Protein AF-A0A0C3AKZ7-F1 (afdb_monomer)

Mean predicted aligned error: 14.77 Å

Solvent-accessible surface area (backbone atoms only — not comparable to full-atom values): 10807 Å² total; per-residue (Å²): 142,80,82,85,78,83,76,84,75,85,85,73,66,68,67,63,60,52,53,58,57,49,60,64,56,73,76,70,80,87,84,86,84,83,86,90,92,57,90,69,64,53,57,55,53,50,49,50,52,58,61,56,67,63,62,57,77,85,73,58,54,62,69,60,51,37,53,50,45,35,53,46,8,72,78,36,43,64,37,60,73,53,49,42,66,75,42,72,65,44,27,56,45,54,66,72,27,20,65,23,38,22,45,35,56,60,50,76,54,60,90,89,55,69,58,65,60,45,56,62,40,6,52,91,48,53,32,55,46,58,34,83,52,82,83,19,54,82,51,58,82,43,45,83,80,35,28,70,32,30,30,37,39,34,35,34,56,94,77,68,80,77,98,68,80,56,78,43,55,78,43,82,44,72,42,79,87,129

Radius of gyration: 22.47 Å; Cα contacts (8 Å, |Δi|>4): 174; chains: 1; bounding box: 55×39×73 Å

Structure (mmCIF, N/CA/C/O backbone):
data_AF-A0A0C3AKZ7-F1
#
_entry.id   AF-A0A0C3AKZ7-F1
#
loop_
_atom_site.group_PDB
_atom_site.id
_atom_site.type_symbol
_atom_site.label_atom_id
_atom_site.label_alt_id
_atom_site.label_comp_id
_atom_site.label_asym_id
_atom_site.label_entity_id
_atom_site.label_seq_id
_atom_site.pdbx_PDB_ins_code
_atom_site.Cartn_x
_atom_site.Cartn_y
_atom_site.Cartn_z
_atom_site.occupancy
_atom_site.B_iso_or_equiv
_atom_site.auth_seq_id
_atom_site.auth_comp_id
_atom_site.auth_asym_id
_atom_site.auth_atom_id
_atom_site.pdbx_PDB_model_num
ATOM 1 N N . MET A 1 1 ? -32.810 -1.598 -0.976 1.00 35.97 1 MET A N 1
ATOM 2 C CA . MET A 1 1 ? -32.666 -3.070 -0.939 1.00 35.97 1 MET A CA 1
ATOM 3 C C . MET A 1 1 ? -31.541 -3.464 -1.888 1.00 35.97 1 MET A C 1
ATOM 5 O O . MET A 1 1 ? -31.763 -3.538 -3.085 1.00 35.97 1 MET A O 1
ATOM 9 N N . THR A 1 2 ? -30.325 -3.653 -1.381 1.00 29.53 2 THR A N 1
ATOM 10 C CA . THR A 1 2 ? -29.202 -4.220 -2.145 1.00 29.53 2 THR A CA 1
ATOM 11 C C . THR A 1 2 ? -28.416 -5.137 -1.216 1.00 29.53 2 THR A C 1
ATOM 13 O O . THR A 1 2 ? -28.073 -4.791 -0.088 1.00 29.53 2 THR A O 1
ATOM 16 N N . THR A 1 3 ? -28.254 -6.377 -1.661 1.00 33.84 3 THR A N 1
ATOM 17 C CA . THR A 1 3 ? -27.840 -7.520 -0.850 1.00 33.84 3 THR A CA 1
ATOM 18 C C . THR A 1 3 ? -26.321 -7.522 -0.703 1.00 33.84 3 THR A C 1
ATOM 20 O O . THR A 1 3 ? -25.609 -7.631 -1.702 1.00 33.84 3 THR A O 1
ATOM 23 N N . ASN A 1 4 ? -25.810 -7.428 0.522 1.00 29.36 4 ASN A N 1
ATOM 24 C CA . ASN A 1 4 ? -24.380 -7.532 0.799 1.00 29.36 4 ASN A CA 1
ATOM 25 C C . ASN A 1 4 ? -23.965 -9.013 0.700 1.00 29.36 4 ASN A C 1
ATOM 27 O O . ASN A 1 4 ? -24.136 -9.787 1.644 1.00 29.36 4 ASN A O 1
ATOM 31 N N . ARG A 1 5 ? -23.505 -9.448 -0.483 1.00 33.34 5 ARG A N 1
ATOM 32 C CA . ARG A 1 5 ? -23.009 -10.815 -0.695 1.00 33.34 5 ARG A CA 1
ATOM 33 C C . ARG A 1 5 ? -21.678 -10.978 0.043 1.00 33.34 5 ARG A C 1
ATOM 35 O O . ARG A 1 5 ? -20.644 -10.463 -0.369 1.00 33.34 5 ARG A O 1
ATOM 42 N N . ARG A 1 6 ? -21.733 -11.708 1.157 1.00 35.66 6 ARG A N 1
ATOM 43 C CA . ARG A 1 6 ? -20.600 -12.149 1.974 1.00 35.66 6 ARG A CA 1
ATOM 44 C C . ARG A 1 6 ? -19.732 -13.100 1.132 1.00 35.66 6 ARG A C 1
ATOM 46 O O . ARG A 1 6 ? -20.132 -14.233 0.896 1.00 35.66 6 ARG A O 1
ATOM 53 N N . VAL A 1 7 ? -18.569 -12.647 0.661 1.00 36.66 7 VAL A N 1
ATOM 54 C CA . VAL A 1 7 ? -17.583 -13.520 -0.004 1.00 36.66 7 VAL A CA 1
ATOM 55 C C . VAL A 1 7 ? -16.716 -14.187 1.076 1.00 36.66 7 VAL A C 1
ATOM 57 O O . VAL A 1 7 ? -16.077 -13.467 1.849 1.00 36.66 7 VAL A O 1
ATOM 60 N N . PRO A 1 8 ? -16.685 -15.529 1.184 1.00 34.69 8 PRO A N 1
ATOM 61 C CA . PRO A 1 8 ? -15.813 -16.224 2.126 1.00 34.69 8 PRO A CA 1
ATOM 62 C C . PRO A 1 8 ? -14.351 -16.092 1.683 1.00 34.69 8 PRO A C 1
ATOM 64 O O . PRO A 1 8 ? -14.010 -16.393 0.541 1.00 34.69 8 PRO A O 1
ATOM 67 N N . GLY A 1 9 ? -13.482 -15.630 2.585 1.00 38.22 9 GLY A N 1
ATOM 68 C CA . GLY A 1 9 ? -12.035 -15.647 2.365 1.00 38.22 9 GLY A CA 1
ATOM 69 C C . GLY A 1 9 ? -11.479 -17.079 2.394 1.00 38.22 9 GLY A C 1
ATOM 70 O O . GLY A 1 9 ? -12.092 -17.957 3.006 1.00 38.22 9 GLY A O 1
ATOM 71 N N . PRO A 1 10 ? -10.324 -17.337 1.757 1.00 37.88 10 PRO A N 1
ATOM 72 C CA . PRO A 1 10 ? -9.765 -18.678 1.663 1.00 37.88 10 PRO A CA 1
ATOM 73 C C . PRO A 1 10 ? -9.391 -19.217 3.049 1.00 37.88 10 PRO A C 1
ATOM 75 O O . PRO A 1 10 ? -8.752 -18.539 3.860 1.00 37.88 10 PRO A O 1
ATOM 78 N N . ILE A 1 11 ? -9.800 -20.458 3.303 1.00 44.06 11 ILE A N 1
ATOM 79 C CA . ILE A 1 11 ? -9.456 -21.221 4.501 1.00 44.06 11 ILE A CA 1
ATOM 80 C C . ILE A 1 11 ? -7.992 -21.645 4.355 1.00 44.06 11 ILE A C 1
ATOM 82 O O . ILE A 1 11 ? -7.664 -22.504 3.540 1.00 44.06 11 ILE A O 1
ATOM 86 N N . LEU A 1 12 ? -7.099 -21.004 5.108 1.00 43.22 12 LEU A N 1
ATOM 87 C CA . LEU A 1 12 ? -5.712 -21.448 5.231 1.00 43.22 12 LEU A CA 1
ATOM 88 C C . LEU A 1 12 ? -5.645 -22.526 6.318 1.00 43.22 12 LEU A C 1
ATOM 90 O O . LEU A 1 12 ? -6.213 -22.349 7.396 1.00 43.22 12 LEU A O 1
ATOM 94 N N . LYS A 1 13 ? -4.987 -23.646 5.997 1.00 46.69 13 LYS A N 1
ATOM 95 C CA . LYS A 1 13 ? -4.801 -24.810 6.874 1.00 46.69 13 LYS A CA 1
ATOM 96 C C . LYS A 1 13 ? -4.143 -24.398 8.200 1.00 46.69 13 LYS A C 1
ATOM 98 O O . LYS A 1 13 ? -3.269 -23.533 8.214 1.00 46.69 13 LYS A O 1
ATOM 103 N N . GLY A 1 14 ? -4.570 -25.032 9.296 1.00 41.12 14 GLY A N 1
ATOM 104 C CA . GLY A 1 14 ? -4.237 -24.670 10.684 1.00 41.12 14 GLY A CA 1
ATOM 105 C C . GLY A 1 14 ? -2.745 -24.630 11.042 1.00 41.12 14 GLY A C 1
ATOM 106 O O . GLY A 1 14 ? -2.383 -24.034 12.049 1.00 41.12 14 GLY A O 1
ATOM 107 N N . GLU A 1 15 ? -1.873 -25.177 10.199 1.00 41.47 15 GLU A N 1
ATOM 108 C CA . GLU A 1 15 ? -0.417 -25.179 10.389 1.00 41.47 15 GLU A CA 1
ATOM 109 C C . GLU A 1 15 ? 0.173 -23.758 10.423 1.00 41.47 15 GLU A C 1
ATOM 111 O O . GLU A 1 15 ? 0.985 -23.452 11.291 1.00 41.47 15 GLU A O 1
ATOM 116 N N . VAL A 1 16 ? -0.319 -22.843 9.577 1.00 46.47 16 VAL A N 1
ATOM 117 C CA . VAL A 1 16 ? 0.183 -21.453 9.516 1.00 46.47 16 VAL A CA 1
ATOM 118 C C . VAL A 1 16 ? -0.255 -20.634 10.739 1.00 46.47 16 VAL A C 1
ATOM 120 O O . VAL A 1 16 ? 0.451 -19.732 11.182 1.00 46.47 16 VAL A O 1
ATOM 123 N N . ALA A 1 17 ? -1.424 -20.946 11.309 1.00 43.16 17 ALA A N 1
ATOM 124 C CA . ALA A 1 17 ? -1.913 -20.295 12.525 1.00 43.16 17 ALA A CA 1
ATOM 125 C C . ALA A 1 17 ? -1.090 -20.710 13.758 1.00 43.16 17 ALA A C 1
ATOM 127 O O . ALA A 1 17 ? -0.807 -19.880 14.623 1.00 43.16 17 ALA A O 1
ATOM 128 N N . ASN A 1 18 ? -0.654 -21.971 13.797 1.00 39.66 18 ASN A N 1
ATOM 129 C CA . ASN A 1 18 ? 0.169 -22.506 14.878 1.00 39.66 18 ASN A CA 1
ATOM 130 C C . ASN A 1 18 ? 1.599 -21.949 14.846 1.00 39.66 18 ASN A C 1
ATOM 132 O O . ASN A 1 18 ? 2.158 -21.648 15.898 1.00 39.66 18 ASN A O 1
ATOM 136 N N . GLU A 1 19 ? 2.165 -21.733 13.658 1.00 42.31 19 GLU A N 1
ATOM 137 C CA . GLU A 1 19 ? 3.506 -21.159 13.498 1.00 42.31 19 GLU A CA 1
ATOM 138 C C . GLU A 1 19 ? 3.571 -19.695 13.971 1.00 42.31 19 GLU A C 1
ATOM 140 O O . GLU A 1 19 ? 4.486 -19.307 14.698 1.00 42.31 19 GLU A O 1
ATOM 145 N N . ILE A 1 20 ? 2.542 -18.898 13.659 1.00 45.56 20 ILE A N 1
ATOM 146 C CA . ILE A 1 20 ? 2.429 -17.507 14.129 1.00 45.56 20 ILE A CA 1
ATOM 147 C C . ILE A 1 20 ? 2.255 -17.458 15.654 1.00 45.56 20 ILE A C 1
ATOM 149 O O . ILE A 1 20 ? 2.873 -16.628 16.319 1.00 45.56 20 ILE A O 1
ATOM 153 N N . SER A 1 21 ? 1.459 -18.367 16.229 1.00 43.50 21 SER A N 1
ATOM 154 C CA . SER A 1 21 ? 1.305 -18.456 17.686 1.00 43.50 21 SER A CA 1
ATOM 155 C C . SER A 1 21 ? 2.594 -18.890 18.393 1.00 43.50 21 SER A C 1
ATOM 157 O O . SER A 1 21 ? 2.812 -18.494 19.538 1.00 43.50 21 SER A O 1
ATOM 159 N N . GLY A 1 22 ? 3.432 -19.699 17.739 1.00 40.78 22 GLY A N 1
ATOM 160 C CA . GLY A 1 22 ? 4.724 -20.136 18.268 1.00 40.78 22 GLY A CA 1
ATOM 161 C C . GLY A 1 22 ? 5.743 -19.000 18.349 1.00 40.78 22 GLY A C 1
ATOM 162 O O . GLY A 1 22 ? 6.415 -18.856 19.367 1.00 40.78 22 GLY A O 1
ATOM 163 N N . GLN A 1 23 ? 5.800 -18.132 17.334 1.00 41.50 23 GLN A N 1
ATOM 164 C CA . GLN A 1 23 ? 6.754 -17.016 17.318 1.00 41.50 23 GLN A CA 1
ATOM 165 C C . GLN A 1 23 ? 6.488 -15.969 18.410 1.00 41.50 23 GLN A C 1
ATOM 167 O O . GLN A 1 23 ? 7.433 -15.413 18.960 1.00 41.50 23 GLN A O 1
ATOM 172 N N . PHE A 1 24 ? 5.225 -15.746 18.790 1.00 38.72 24 PHE A N 1
ATOM 173 C CA . PHE A 1 24 ? 4.893 -14.830 19.888 1.00 38.72 24 PHE A CA 1
ATOM 174 C C . PHE A 1 24 ? 5.275 -15.372 21.275 1.00 38.72 24 PHE A C 1
ATOM 176 O O . PHE A 1 24 ? 5.559 -14.581 22.171 1.00 38.72 24 PHE A O 1
ATOM 183 N N . LYS A 1 25 ? 5.329 -16.699 21.465 1.00 40.34 25 LYS A N 1
ATOM 184 C CA . LYS A 1 25 ? 5.757 -17.308 22.739 1.00 40.34 25 LYS A CA 1
ATOM 185 C C . LYS A 1 25 ? 7.257 -17.173 22.988 1.00 40.34 25 LYS A C 1
ATOM 187 O O . LYS A 1 25 ? 7.662 -17.046 24.136 1.00 40.34 25 LYS A O 1
ATOM 192 N N . GLN A 1 26 ? 8.071 -17.173 21.934 1.00 41.81 26 GLN A N 1
ATOM 193 C CA . GLN A 1 26 ? 9.530 -17.105 22.063 1.00 41.81 26 GLN A CA 1
ATOM 194 C C . GLN A 1 26 ? 10.036 -15.716 22.495 1.00 41.81 26 GLN A C 1
ATOM 196 O O . GLN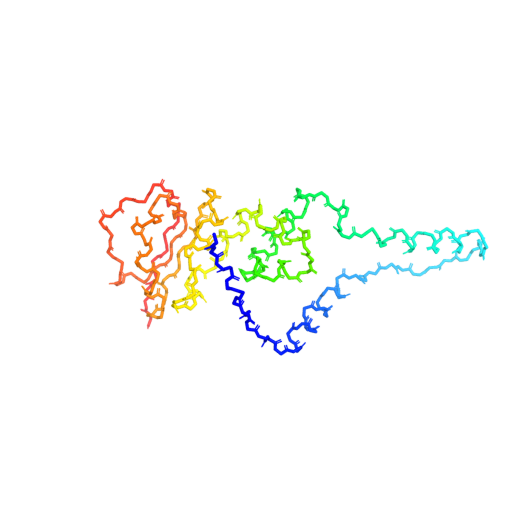 A 1 26 ? 11.185 -15.584 22.899 1.00 41.81 26 GLN A O 1
ATOM 201 N N . MET A 1 27 ? 9.192 -14.682 22.415 1.00 33.66 27 MET A N 1
ATOM 202 C CA . MET A 1 27 ? 9.551 -13.299 22.750 1.00 33.66 27 MET A CA 1
ATOM 203 C C . MET A 1 27 ? 9.329 -12.949 24.237 1.00 33.66 27 MET A C 1
ATOM 205 O O . MET A 1 27 ? 9.574 -11.814 24.631 1.00 33.66 27 MET A O 1
ATOM 209 N N . ILE A 1 28 ? 8.872 -13.901 25.064 1.00 45.94 28 ILE A N 1
ATOM 210 C CA . ILE A 1 28 ? 8.611 -13.707 26.502 1.00 45.94 28 ILE A CA 1
ATOM 211 C C . ILE A 1 28 ? 9.379 -14.750 27.326 1.00 45.94 28 ILE A C 1
ATOM 213 O O . ILE A 1 28 ? 8.766 -15.705 27.782 1.00 45.94 28 ILE A O 1
ATOM 217 N N . ILE A 1 29 ? 10.695 -14.595 27.510 1.00 41.34 29 ILE A N 1
ATOM 218 C CA . ILE A 1 29 ? 11.507 -15.207 28.594 1.00 41.34 29 ILE A CA 1
ATOM 219 C C . ILE A 1 29 ? 12.736 -14.264 28.738 1.00 41.34 29 ILE A C 1
ATOM 221 O O . ILE A 1 29 ? 13.298 -13.892 27.714 1.00 41.34 29 ILE A O 1
ATOM 225 N N . GLU A 1 30 ? 13.141 -13.704 29.886 1.00 36.31 30 GLU A N 1
ATOM 226 C CA . GLU A 1 30 ? 13.525 -14.338 31.158 1.00 36.31 30 GLU A CA 1
ATOM 227 C C . GLU A 1 30 ? 13.382 -13.372 32.361 1.00 36.31 30 GLU A C 1
ATOM 229 O O . GLU A 1 30 ? 13.999 -12.310 32.381 1.00 36.31 30 GLU A O 1
ATOM 234 N N . GLU A 1 31 ? 12.629 -13.765 33.398 1.00 36.94 31 GLU A N 1
ATOM 235 C CA . GLU A 1 31 ? 12.819 -13.264 34.772 1.00 36.94 31 GLU A CA 1
ATOM 236 C C . GLU A 1 31 ? 13.557 -14.347 35.581 1.00 36.94 31 GLU A C 1
ATOM 238 O O . GLU A 1 31 ? 13.098 -15.496 35.600 1.00 36.94 31 GLU A O 1
ATOM 243 N N . PRO A 1 32 ? 14.695 -14.040 36.234 1.00 40.88 32 PRO A N 1
ATOM 244 C CA . PRO A 1 32 ? 15.420 -15.016 37.033 1.00 40.88 32 PRO A CA 1
ATOM 245 C C . PRO A 1 32 ? 14.817 -15.166 38.437 1.00 40.88 32 PRO A C 1
ATOM 247 O O . PRO A 1 32 ? 14.308 -14.227 39.046 1.00 40.88 32 PRO A O 1
ATOM 250 N N . ALA A 1 33 ? 14.897 -16.395 38.939 1.00 42.53 33 ALA A N 1
ATOM 251 C CA . ALA A 1 33 ? 14.224 -16.890 40.129 1.00 42.53 33 ALA A CA 1
ATOM 252 C C . ALA A 1 33 ? 14.875 -16.475 41.473 1.00 42.53 33 ALA A C 1
ATOM 254 O O . ALA A 1 33 ? 16.053 -16.735 41.695 1.00 42.53 33 ALA A O 1
ATOM 255 N N . LEU A 1 34 ? 14.021 -15.952 42.370 1.00 40.28 34 LEU A N 1
ATOM 256 C CA . LEU A 1 34 ? 13.847 -16.249 43.813 1.00 40.28 34 LEU A CA 1
ATOM 257 C C . LEU A 1 34 ? 15.011 -16.070 44.813 1.00 40.28 34 LEU A C 1
ATOM 259 O O . LEU A 1 34 ? 15.965 -16.833 44.757 1.00 40.28 34 LEU A O 1
ATOM 263 N N . VAL A 1 35 ? 14.788 -15.292 45.896 1.00 36.69 35 VAL A N 1
ATOM 264 C CA . VAL A 1 35 ? 15.141 -15.710 47.281 1.00 36.69 35 VAL A CA 1
ATOM 265 C C . VAL A 1 35 ? 14.116 -15.200 48.321 1.00 36.69 35 VAL A C 1
ATOM 267 O O . VAL A 1 35 ? 14.076 -14.029 48.677 1.00 36.69 35 VAL A O 1
ATOM 270 N N . SER A 1 36 ? 13.302 -16.156 48.776 1.00 48.81 36 SER A N 1
ATOM 271 C CA . SER A 1 36 ? 12.542 -16.336 50.031 1.00 48.81 36 SER A CA 1
ATOM 272 C C . SER A 1 36 ? 12.536 -15.260 51.141 1.00 48.81 36 SER A C 1
ATOM 274 O O . SER A 1 36 ? 13.578 -15.035 51.754 1.00 48.81 36 SER A O 1
ATOM 276 N N . ALA A 1 37 ? 11.334 -14.777 51.522 1.00 39.25 37 ALA A N 1
ATOM 277 C CA . ALA A 1 37 ? 10.808 -14.721 52.915 1.00 39.25 37 ALA A CA 1
ATOM 278 C C . ALA A 1 37 ? 9.483 -13.903 53.070 1.00 39.25 37 ALA A C 1
ATOM 280 O O . ALA A 1 37 ? 9.389 -13.063 53.960 1.00 39.25 37 ALA A O 1
ATOM 281 N N . GLY A 1 38 ? 8.446 -14.134 52.244 1.00 42.28 38 GLY A N 1
ATOM 282 C CA . GLY A 1 38 ? 7.195 -13.330 52.272 1.00 42.28 38 GLY A CA 1
ATOM 283 C C . GLY A 1 38 ? 5.895 -14.056 51.871 1.00 42.28 38 GLY A C 1
ATOM 284 O O . GLY A 1 38 ? 4.933 -13.427 51.446 1.00 42.28 38 GLY A O 1
ATOM 285 N N . GLN A 1 39 ? 5.859 -15.388 51.988 1.00 48.47 39 GLN A N 1
ATOM 286 C CA . GLN A 1 39 ? 4.992 -16.317 51.233 1.00 48.47 39 GLN A CA 1
ATOM 287 C C . GLN A 1 39 ? 3.458 -16.286 51.477 1.00 48.47 39 GLN A C 1
ATOM 289 O O . GLN A 1 39 ? 2.803 -17.286 51.214 1.00 48.47 39 GLN A O 1
ATOM 294 N N . SER A 1 40 ? 2.836 -15.213 51.974 1.00 53.34 40 SER A N 1
ATOM 295 C CA . SER A 1 40 ? 1.357 -15.190 52.075 1.00 53.34 40 SER A CA 1
ATOM 296 C C . SER A 1 40 ? 0.670 -13.900 51.643 1.00 53.34 40 SER A C 1
ATOM 298 O O . SER A 1 40 ? -0.478 -13.962 51.210 1.00 53.34 40 SER A O 1
ATOM 300 N N . LEU A 1 41 ? 1.351 -12.755 51.704 1.00 50.34 41 LEU A N 1
ATOM 301 C CA . LEU A 1 41 ? 0.843 -11.497 51.144 1.00 50.34 41 LEU A CA 1
ATOM 302 C C . LEU A 1 41 ? 1.291 -11.324 49.684 1.00 50.34 41 LEU A C 1
ATOM 304 O O . LEU A 1 41 ? 0.466 -10.982 48.841 1.00 50.34 41 LEU A O 1
ATOM 308 N N . ASP A 1 42 ? 2.533 -11.707 49.368 1.00 57.06 42 ASP A N 1
ATOM 309 C CA . ASP A 1 42 ? 3.085 -11.633 48.007 1.00 57.06 42 ASP A CA 1
ATOM 310 C C . ASP A 1 42 ? 2.369 -12.558 47.017 1.00 57.06 42 ASP A C 1
ATOM 312 O O . ASP A 1 42 ? 2.263 -12.232 45.844 1.00 57.06 42 ASP A O 1
ATOM 316 N N . GLU A 1 43 ? 1.872 -13.723 47.442 1.00 53.84 43 GLU A N 1
ATOM 317 C CA . GLU A 1 43 ? 1.281 -14.697 46.511 1.00 53.84 43 GLU A CA 1
ATOM 318 C C . GLU A 1 43 ? -0.097 -14.248 45.998 1.00 53.84 43 GLU A C 1
ATOM 320 O O . GLU A 1 43 ? -0.426 -14.468 44.833 1.00 53.84 43 GLU A O 1
ATOM 325 N N . LEU A 1 44 ? -0.859 -13.523 46.826 1.00 55.16 44 LEU A N 1
ATOM 326 C CA . LEU A 1 44 ? -2.114 -12.890 46.415 1.00 55.16 44 LEU A CA 1
ATOM 327 C C . LEU A 1 44 ? -1.856 -11.659 45.533 1.00 55.16 44 LEU A C 1
ATOM 329 O O . LEU A 1 44 ? -2.505 -11.531 44.499 1.00 55.16 44 LEU A O 1
ATOM 333 N N . GLU A 1 45 ? -0.875 -10.812 45.867 1.00 56.78 45 GLU A N 1
ATOM 334 C CA . GLU A 1 45 ? -0.475 -9.665 45.031 1.00 56.78 45 GLU A CA 1
ATOM 335 C C . GLU A 1 45 ? 0.156 -10.096 43.696 1.00 56.78 45 GLU A C 1
ATOM 337 O O . GLU A 1 45 ? -0.079 -9.463 42.665 1.00 56.78 45 GLU A O 1
ATOM 342 N N . LEU A 1 46 ? 0.910 -11.199 43.666 1.00 56.28 46 LEU A N 1
ATOM 343 C CA . LEU A 1 46 ? 1.466 -11.793 42.447 1.00 56.28 46 LEU A CA 1
ATOM 344 C C . LEU A 1 46 ? 0.382 -12.469 41.606 1.00 56.28 46 LEU A C 1
ATOM 346 O O . LEU A 1 46 ? 0.407 -12.347 40.382 1.00 56.28 46 LEU A O 1
ATOM 350 N N . GLU A 1 47 ? -0.594 -13.154 42.207 1.00 55.06 47 GLU A N 1
ATOM 351 C CA . GLU A 1 47 ? -1.753 -13.661 41.468 1.00 55.06 47 GLU A CA 1
ATOM 352 C C . GLU A 1 47 ? -2.619 -12.527 40.910 1.00 55.06 47 GLU A C 1
ATOM 354 O O . GLU A 1 47 ? -3.073 -12.612 39.768 1.00 55.06 47 GLU A O 1
ATOM 359 N N . GLU A 1 48 ? -2.820 -11.450 41.665 1.00 55.72 48 GLU A N 1
ATOM 360 C CA . GLU A 1 48 ? -3.561 -10.267 41.230 1.00 55.72 48 GLU A CA 1
ATOM 361 C C . GLU A 1 48 ? -2.796 -9.509 40.130 1.00 55.72 48 GLU A C 1
ATOM 363 O O . GLU A 1 48 ? -3.386 -9.130 39.117 1.00 55.72 48 GLU A O 1
ATOM 368 N N . SER A 1 49 ? -1.465 -9.436 40.221 1.00 52.97 49 SER A N 1
ATOM 369 C CA . SER A 1 49 ? -0.559 -8.948 39.166 1.00 52.97 49 SER A CA 1
ATOM 370 C C . SER A 1 49 ? -0.579 -9.829 37.905 1.00 52.97 49 SER A C 1
ATOM 372 O O . SER A 1 49 ? -0.528 -9.336 36.777 1.00 52.97 49 SER A O 1
ATOM 374 N N . ARG A 1 50 ? -0.731 -11.152 38.053 1.00 53.09 50 ARG A N 1
ATOM 375 C CA . ARG A 1 50 ? -0.865 -12.095 36.923 1.00 53.09 50 ARG A CA 1
ATOM 376 C C . ARG A 1 50 ? -2.252 -12.056 36.284 1.00 53.09 50 ARG A C 1
ATOM 378 O O . ARG A 1 50 ? -2.363 -12.253 35.075 1.00 53.09 50 ARG A O 1
ATOM 385 N N . ARG A 1 51 ? -3.304 -11.784 37.063 1.00 50.91 51 ARG A N 1
ATOM 386 C CA . ARG A 1 51 ? -4.678 -11.580 36.567 1.00 50.91 51 ARG A CA 1
ATOM 387 C C . ARG A 1 51 ? -4.868 -10.200 35.933 1.00 50.91 51 ARG A C 1
ATOM 389 O O . ARG A 1 51 ? -5.664 -10.067 35.007 1.00 50.91 51 ARG A O 1
ATOM 396 N N . THR A 1 52 ? -4.116 -9.192 36.369 1.00 45.62 52 THR A N 1
ATOM 397 C CA . THR A 1 52 ? -4.121 -7.849 35.764 1.00 45.62 52 THR A CA 1
ATOM 398 C C . THR A 1 52 ? -3.269 -7.758 34.498 1.00 45.62 52 THR A C 1
ATOM 400 O O . THR A 1 52 ? -3.538 -6.895 33.668 1.00 45.62 52 THR A O 1
ATOM 403 N N . TRP A 1 53 ? -2.326 -8.681 34.263 1.00 51.59 53 TRP A N 1
ATOM 404 C CA . TRP A 1 53 ? -1.540 -8.708 33.017 1.00 51.59 53 TRP A CA 1
ATOM 405 C C . TRP A 1 53 ? -2.346 -9.123 31.779 1.00 51.59 53 TRP A C 1
ATOM 407 O O . TRP A 1 53 ? -1.951 -8.864 3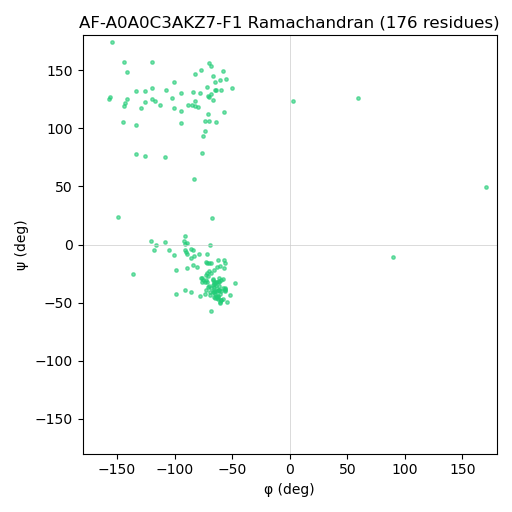0.642 1.00 51.59 53 TRP A O 1
ATOM 417 N N . THR A 1 54 ? -3.528 -9.710 31.959 1.00 51.69 54 THR A N 1
ATOM 418 C CA . THR A 1 54 ? -4.497 -9.823 30.868 1.00 51.69 54 THR A CA 1
ATOM 419 C C . THR A 1 54 ? -5.302 -8.537 30.755 1.00 51.69 54 THR A C 1
ATOM 421 O O . THR A 1 54 ? -6.527 -8.586 30.816 1.00 51.69 54 THR A O 1
ATOM 424 N N . ILE A 1 55 ? -4.639 -7.384 30.578 1.00 55.81 55 ILE A N 1
ATOM 425 C CA . ILE A 1 55 ? -5.322 -6.209 30.030 1.00 55.81 55 ILE A CA 1
ATOM 426 C C . ILE A 1 55 ? -5.860 -6.675 28.686 1.00 55.81 55 ILE A C 1
ATOM 428 O O . ILE A 1 55 ? -5.075 -7.032 27.797 1.00 55.81 55 ILE A O 1
ATOM 432 N N . PRO A 1 56 ? -7.184 -6.747 28.518 1.00 67.19 56 PRO A N 1
ATOM 433 C CA . PRO A 1 56 ? -7.705 -7.214 27.263 1.00 67.19 56 PRO A CA 1
ATOM 434 C C . PRO A 1 56 ? -7.211 -6.272 26.170 1.00 67.19 56 PRO A C 1
ATOM 436 O O . PRO A 1 56 ? -7.296 -5.054 26.296 1.00 67.19 56 PRO A O 1
ATOM 439 N N . VAL A 1 57 ? -6.703 -6.827 25.076 1.00 63.41 57 VAL A N 1
ATOM 440 C CA . VAL A 1 57 ? -6.081 -6.057 23.985 1.00 63.41 57 VAL A CA 1
ATOM 441 C C . VAL A 1 57 ? -7.019 -4.973 23.406 1.00 63.41 57 VAL A C 1
ATOM 443 O O . VAL A 1 57 ? -6.577 -4.048 22.733 1.00 63.41 57 VAL A O 1
ATOM 446 N N . HIS A 1 58 ? -8.322 -5.049 23.694 1.00 65.38 58 HIS A N 1
ATOM 447 C CA . HIS A 1 58 ? -9.306 -4.015 23.374 1.00 65.38 58 HIS A CA 1
ATOM 448 C C . HIS A 1 58 ? -9.223 -2.730 24.218 1.00 65.38 58 HIS A C 1
ATOM 450 O O . HIS A 1 58 ? -9.901 -1.766 23.882 1.00 65.38 58 HIS A O 1
ATOM 456 N N . HIS A 1 59 ? -8.408 -2.683 25.274 1.00 75.19 59 HIS A N 1
ATOM 457 C CA . HIS A 1 59 ? -8.132 -1.456 26.033 1.00 75.19 59 HIS A CA 1
ATOM 458 C C . HIS A 1 59 ? -6.943 -0.664 25.486 1.00 75.19 59 HIS A C 1
ATOM 460 O O . HIS A 1 59 ? -6.693 0.449 25.945 1.00 75.19 59 HIS A O 1
ATOM 466 N N . LEU A 1 60 ? -6.196 -1.222 24.529 1.00 84.62 60 LEU A N 1
ATOM 467 C CA . LEU A 1 60 ? -5.083 -0.506 23.927 1.00 84.62 60 LEU A CA 1
ATOM 468 C C . LEU A 1 60 ? -5.632 0.625 23.046 1.00 84.62 60 LEU A C 1
ATOM 470 O O . LEU A 1 60 ? -6.453 0.335 22.176 1.00 84.62 60 LEU A O 1
ATOM 474 N N . PRO A 1 61 ? -5.182 1.880 23.216 1.00 90.31 61 PRO A N 1
ATOM 475 C CA . PRO A 1 61 ? -5.581 2.963 22.330 1.00 90.31 61 PRO A CA 1
ATOM 476 C C . PRO A 1 61 ? -5.228 2.656 20.872 1.00 90.31 61 PRO A C 1
ATOM 478 O O . PRO A 1 61 ? -4.234 1.978 20.573 1.00 90.31 61 PRO A O 1
ATOM 481 N N . ILE A 1 62 ? -6.034 3.177 19.949 1.00 92.38 62 ILE A N 1
ATOM 482 C CA . ILE A 1 62 ? -5.869 2.928 18.514 1.00 92.38 62 ILE A CA 1
ATOM 483 C C . ILE A 1 62 ? -4.525 3.439 17.990 1.00 92.38 62 ILE A C 1
ATOM 485 O O . ILE A 1 62 ? -3.970 2.868 17.053 1.00 92.38 62 ILE A O 1
ATOM 489 N N . GLU A 1 63 ? -3.976 4.480 18.605 1.00 93.94 63 GLU A N 1
ATOM 490 C CA . GLU A 1 63 ? -2.680 5.063 18.281 1.00 93.94 63 GLU A CA 1
ATOM 491 C C . GLU A 1 63 ? -1.567 4.036 18.510 1.00 93.94 63 GLU A C 1
ATOM 493 O O . GLU A 1 63 ? -0.723 3.820 17.640 1.00 93.94 63 GLU A O 1
ATOM 498 N N . ILE A 1 64 ? -1.618 3.324 19.641 1.00 95.06 64 ILE A N 1
ATOM 499 C CA . ILE A 1 64 ? -0.639 2.287 19.980 1.00 95.06 64 ILE A CA 1
ATOM 500 C C . ILE A 1 64 ? -0.804 1.080 19.056 1.00 95.06 64 ILE A C 1
ATOM 502 O O . ILE A 1 64 ? 0.183 0.573 18.520 1.00 95.06 64 ILE A O 1
ATOM 506 N N . LEU A 1 65 ? -2.045 0.655 18.793 1.00 94.50 65 LEU A N 1
ATOM 507 C CA . LEU A 1 65 ? -2.303 -0.406 17.816 1.00 94.50 65 LEU A CA 1
ATOM 508 C C . LEU A 1 65 ? -1.810 -0.031 16.420 1.00 94.50 65 LEU A C 1
ATOM 510 O O . LEU A 1 65 ? -1.215 -0.866 15.747 1.00 94.50 65 LEU A O 1
ATOM 514 N N . SER A 1 66 ? -1.991 1.219 15.998 1.00 96.19 66 SER A N 1
ATOM 515 C CA . SER A 1 66 ? -1.531 1.700 14.695 1.00 96.19 66 SER A CA 1
ATOM 516 C C . SER A 1 66 ? -0.012 1.615 14.580 1.00 96.19 66 SER A C 1
ATOM 518 O O . SER A 1 66 ? 0.485 1.102 13.579 1.00 96.19 66 SER A O 1
ATOM 520 N N . ILE A 1 67 ? 0.729 2.022 15.619 1.00 96.94 67 ILE A N 1
ATOM 521 C CA . ILE A 1 67 ? 2.194 1.881 15.667 1.00 96.94 67 ILE A CA 1
ATOM 522 C C . ILE A 1 67 ? 2.597 0.409 15.512 1.00 96.94 67 ILE A C 1
ATOM 524 O O . ILE A 1 67 ? 3.461 0.084 14.693 1.00 96.94 67 ILE A O 1
ATOM 528 N N . ILE A 1 68 ? 1.937 -0.491 16.244 1.00 95.75 68 ILE A N 1
ATOM 529 C CA . ILE A 1 68 ? 2.188 -1.935 16.168 1.00 95.75 68 ILE A CA 1
ATOM 530 C C . ILE A 1 68 ? 1.883 -2.463 14.760 1.00 95.75 68 ILE A C 1
ATOM 532 O O . ILE A 1 68 ? 2.692 -3.183 14.177 1.00 95.75 68 ILE A O 1
ATOM 536 N N . PHE A 1 69 ? 0.745 -2.094 14.173 1.00 97.19 69 PHE A N 1
ATOM 537 C CA . PHE A 1 69 ? 0.327 -2.570 12.855 1.00 97.19 69 PHE A CA 1
ATOM 538 C C . PHE A 1 69 ? 1.277 -2.120 11.755 1.00 97.19 69 PHE A C 1
ATOM 540 O O . PHE A 1 69 ? 1.667 -2.937 10.922 1.00 97.19 69 PHE A O 1
ATOM 547 N N . VAL A 1 70 ? 1.687 -0.852 11.781 1.00 97.62 70 VAL A N 1
ATOM 548 C CA . VAL A 1 70 ? 2.695 -0.301 10.871 1.00 97.62 70 VAL A CA 1
ATOM 549 C C . VAL A 1 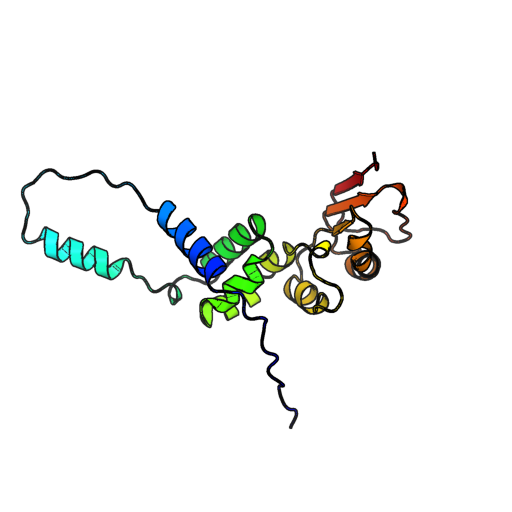70 ? 4.008 -1.062 11.031 1.00 97.62 70 VAL A C 1
ATOM 551 O O . VAL A 1 70 ? 4.580 -1.516 10.042 1.00 97.62 70 VAL A O 1
ATOM 554 N N . HIS A 1 71 ? 4.467 -1.279 12.264 1.00 97.38 71 HIS A N 1
ATOM 555 C CA . HIS A 1 71 ? 5.703 -2.015 12.517 1.00 97.38 71 HIS A CA 1
ATOM 556 C C . HIS A 1 71 ? 5.648 -3.448 11.962 1.00 97.38 71 HIS A C 1
ATOM 558 O O . HIS A 1 71 ? 6.537 -3.865 11.218 1.00 97.38 71 HIS A O 1
ATOM 564 N N . ILE A 1 72 ? 4.570 -4.186 12.238 1.00 96.00 72 ILE A N 1
ATOM 565 C CA . ILE A 1 72 ? 4.397 -5.552 11.734 1.00 96.00 72 ILE A CA 1
ATOM 566 C C . ILE A 1 72 ? 4.256 -5.553 10.204 1.00 96.00 72 ILE A C 1
ATOM 568 O O . ILE A 1 72 ? 4.768 -6.460 9.555 1.00 96.00 72 ILE A O 1
ATOM 572 N N . ALA A 1 73 ? 3.597 -4.560 9.598 1.00 96.19 73 ALA A N 1
ATOM 573 C CA . ALA A 1 73 ? 3.466 -4.445 8.142 1.00 96.19 73 ALA A CA 1
ATOM 574 C C . ALA A 1 73 ? 4.810 -4.224 7.429 1.00 96.19 73 ALA A C 1
ATOM 576 O O . ALA A 1 73 ? 5.001 -4.762 6.336 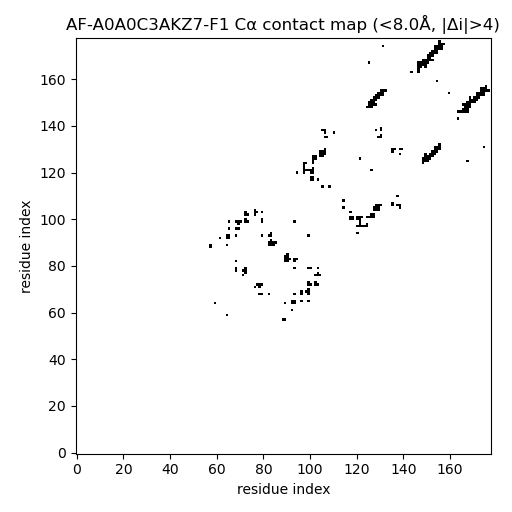1.00 96.19 73 ALA A O 1
ATOM 577 N N . ARG A 1 74 ? 5.774 -3.537 8.067 1.00 94.12 74 ARG A N 1
ATOM 578 C CA . ARG A 1 74 ? 7.155 -3.413 7.554 1.00 94.12 74 ARG A CA 1
ATOM 579 C C . ARG A 1 74 ? 7.863 -4.764 7.485 1.00 94.12 74 ARG A C 1
ATOM 581 O O . ARG A 1 74 ? 8.572 -5.035 6.519 1.00 94.12 74 ARG A O 1
ATOM 588 N N . ILE A 1 75 ? 7.658 -5.612 8.492 1.00 95.00 75 ILE A N 1
ATOM 589 C CA . ILE A 1 75 ? 8.275 -6.944 8.578 1.00 95.00 75 ILE A CA 1
ATOM 590 C C . ILE A 1 75 ? 7.549 -7.932 7.653 1.00 95.00 75 ILE A C 1
ATOM 592 O O . ILE A 1 75 ? 8.169 -8.691 6.908 1.00 95.00 75 ILE A O 1
ATOM 596 N N . ASN A 1 76 ? 6.216 -7.908 7.669 1.00 94.94 76 ASN A N 1
ATOM 597 C CA . ASN A 1 76 ? 5.357 -8.800 6.909 1.00 94.94 76 ASN A CA 1
ATOM 598 C C . ASN A 1 76 ? 4.240 -8.019 6.212 1.00 94.94 76 ASN A C 1
ATOM 600 O O . ASN A 1 76 ? 3.203 -7.717 6.798 1.00 94.94 76 ASN A O 1
ATOM 604 N N . TRP A 1 77 ? 4.403 -7.815 4.907 1.00 93.69 77 TRP A N 1
ATOM 605 C CA . TRP A 1 77 ? 3.464 -7.074 4.060 1.00 93.69 77 TRP A CA 1
ATOM 606 C C . TRP A 1 77 ? 2.024 -7.622 4.061 1.00 93.69 77 TRP A C 1
ATOM 608 O O . TRP A 1 77 ? 1.095 -6.914 3.680 1.00 93.69 77 TRP A O 1
ATOM 618 N N . LYS A 1 78 ? 1.809 -8.887 4.455 1.00 93.94 78 LYS A N 1
ATOM 619 C CA . LYS A 1 78 ? 0.467 -9.489 4.546 1.00 93.94 78 LYS A CA 1
ATOM 620 C C . LYS A 1 78 ? -0.248 -9.153 5.853 1.00 93.94 78 LYS A C 1
ATOM 622 O O . LYS A 1 78 ? -1.429 -9.480 5.989 1.00 93.94 78 LYS A O 1
ATOM 627 N N . SER A 1 79 ? 0.442 -8.552 6.819 1.00 95.12 79 SER A N 1
ATOM 628 C CA . SER A 1 79 ? -0.099 -8.341 8.157 1.00 95.12 79 SER A CA 1
ATOM 629 C C . SER A 1 79 ? -1.417 -7.562 8.173 1.00 95.12 79 SER A C 1
ATOM 631 O O . SER A 1 79 ? -2.302 -8.021 8.895 1.00 95.12 79 SER A O 1
ATOM 633 N N . PRO A 1 80 ? -1.678 -6.528 7.336 1.00 94.62 80 PRO A N 1
ATOM 634 C CA . PRO A 1 80 ? -2.955 -5.810 7.402 1.00 94.62 80 PRO A CA 1
ATOM 635 C C . PRO A 1 80 ? -4.173 -6.718 7.159 1.00 94.62 80 PRO A C 1
ATOM 637 O O . PRO A 1 80 ? -5.240 -6.521 7.738 1.00 94.62 80 PRO A O 1
ATOM 640 N N . PHE A 1 81 ? -4.009 -7.775 6.353 1.00 92.38 81 PHE A N 1
ATOM 641 C CA . PHE A 1 81 ? -5.061 -8.761 6.089 1.00 92.38 81 PHE A CA 1
ATOM 642 C C . PHE A 1 81 ? -5.286 -9.729 7.256 1.00 92.38 81 PHE A C 1
ATOM 644 O O . PHE A 1 81 ? -6.399 -10.222 7.440 1.00 92.38 81 PHE A O 1
ATOM 651 N N . VAL A 1 82 ? -4.234 -10.030 8.021 1.00 94.00 82 VAL A N 1
ATOM 652 C CA . VAL A 1 82 ? -4.279 -10.977 9.144 1.00 94.00 82 VAL A CA 1
ATOM 653 C C . VAL A 1 82 ? -4.734 -10.283 10.424 1.00 94.00 82 VAL A C 1
ATOM 655 O O . VAL A 1 82 ? -5.573 -10.824 11.139 1.00 94.00 82 VAL A O 1
ATOM 658 N N . LEU A 1 83 ? -4.256 -9.063 10.672 1.00 93.25 83 LEU A N 1
ATOM 659 C CA . LEU A 1 83 ? -4.588 -8.262 11.852 1.00 93.25 83 LEU A CA 1
ATOM 660 C C . LEU A 1 83 ? -6.103 -8.054 11.982 1.00 93.25 83 LEU A C 1
ATOM 662 O O . LEU A 1 83 ? -6.669 -8.233 13.057 1.00 93.25 83 LEU A O 1
ATOM 666 N N . GLY A 1 84 ? -6.797 -7.819 10.863 1.00 90.75 84 GLY A N 1
ATOM 667 C CA . GLY A 1 84 ? -8.255 -7.680 10.852 1.00 90.75 84 GLY A CA 1
ATOM 668 C C . GLY A 1 84 ? -9.050 -8.963 11.136 1.00 90.75 84 GLY A C 1
ATOM 669 O O . GLY A 1 84 ? -10.281 -8.925 11.124 1.00 90.75 84 GLY A O 1
ATOM 670 N N . ARG A 1 85 ? -8.385 -10.104 11.363 1.00 91.12 85 ARG A N 1
ATOM 671 C CA . ARG A 1 85 ? -9.020 -11.378 11.739 1.00 91.12 85 ARG A CA 1
ATOM 672 C C . ARG A 1 85 ? -8.936 -11.682 13.234 1.00 91.12 85 ARG A C 1
ATOM 674 O O . ARG A 1 85 ? -9.580 -12.634 13.656 1.00 91.12 85 ARG A O 1
ATOM 681 N N . VAL A 1 86 ? -8.172 -10.909 14.008 1.00 91.12 86 VAL A N 1
ATOM 682 C CA . VAL A 1 86 ? -7.971 -11.150 15.447 1.00 91.12 86 VAL A CA 1
ATOM 683 C C . VAL A 1 86 ? -9.260 -10.895 16.224 1.00 91.12 86 VAL A C 1
ATOM 685 O O . VAL A 1 86 ? -9.787 -11.786 16.881 1.00 91.12 86 VAL A O 1
ATOM 688 N N . CYS A 1 87 ? -9.809 -9.688 16.110 1.00 90.12 87 CYS A N 1
ATOM 689 C CA . CYS A 1 87 ? -11.101 -9.328 16.682 1.00 90.12 87 CYS A CA 1
ATOM 690 C C . CYS A 1 87 ? -11.728 -8.169 15.895 1.00 90.12 87 CYS A C 1
ATOM 692 O O . CYS A 1 87 ? -11.107 -7.599 14.992 1.00 90.12 87 CYS A O 1
ATOM 694 N N . ARG A 1 88 ? -12.970 -7.802 16.235 1.00 91.31 88 ARG A N 1
ATOM 695 C CA . ARG A 1 88 ? -13.662 -6.676 15.592 1.00 91.31 88 ARG A CA 1
ATOM 696 C C . ARG A 1 88 ? -12.917 -5.353 15.791 1.00 91.31 88 ARG A C 1
ATOM 698 O O . ARG A 1 88 ? -12.767 -4.616 14.824 1.00 91.31 88 ARG A O 1
ATOM 705 N N . TYR A 1 89 ? -12.409 -5.107 16.998 1.00 93.12 89 TYR A N 1
ATOM 706 C CA . TYR A 1 89 ? -11.668 -3.888 17.312 1.00 93.12 89 TYR A CA 1
ATOM 707 C C . TYR A 1 89 ? -10.411 -3.754 16.444 1.00 93.12 89 TYR A C 1
ATOM 709 O O . TYR A 1 89 ? -10.260 -2.770 15.737 1.00 93.12 89 TYR A O 1
ATOM 717 N N . TRP A 1 90 ? -9.586 -4.802 16.353 1.00 94.69 90 TRP A N 1
ATOM 718 C CA . TRP A 1 90 ? -8.387 -4.803 15.502 1.00 94.69 90 TRP A CA 1
ATOM 719 C C . TRP A 1 90 ? -8.701 -4.612 14.026 1.00 94.69 90 TRP A C 1
ATOM 721 O O . TRP A 1 90 ? -7.947 -3.960 13.308 1.00 94.69 90 TRP A O 1
ATOM 731 N N . ARG A 1 91 ? -9.824 -5.168 13.564 1.00 95.12 91 ARG A N 1
ATOM 732 C CA . ARG A 1 91 ? -10.298 -4.942 12.202 1.00 95.12 91 ARG A CA 1
ATOM 733 C C . ARG A 1 91 ? -10.637 -3.481 11.954 1.00 95.12 91 ARG A C 1
ATOM 735 O O . ARG A 1 91 ? -10.267 -2.962 10.910 1.00 95.12 91 ARG A O 1
ATOM 742 N N . GLU A 1 92 ? -11.354 -2.843 12.866 1.00 95.50 92 GLU A N 1
ATOM 743 C CA . GLU A 1 92 ? -11.700 -1.425 12.751 1.00 95.50 92 GLU A CA 1
ATOM 744 C C . GLU A 1 92 ? -10.436 -0.558 12.838 1.00 95.50 92 GLU A C 1
ATOM 746 O O . GLU A 1 92 ? -10.216 0.272 11.959 1.00 95.50 92 GLU A O 1
ATOM 751 N N . SER A 1 93 ? -9.545 -0.845 13.789 1.00 95.62 93 SER A N 1
ATOM 752 C CA . SER A 1 93 ? -8.274 -0.141 13.959 1.00 95.62 93 SER A CA 1
ATOM 753 C C . SER A 1 93 ? -7.370 -0.257 12.730 1.00 95.62 93 SER A C 1
ATOM 755 O O . SER A 1 93 ? -6.940 0.760 12.205 1.00 95.62 93 SER A O 1
ATOM 757 N N . VAL A 1 94 ? -7.133 -1.462 12.188 1.00 96.75 94 VAL A N 1
ATOM 758 C CA . VAL A 1 94 ? -6.241 -1.625 11.023 1.00 96.75 94 VAL A CA 1
ATOM 759 C C . VAL A 1 94 ? -6.817 -0.979 9.764 1.00 96.75 94 VAL A C 1
ATOM 761 O O . VAL A 1 94 ? -6.066 -0.521 8.908 1.00 96.75 94 VAL A O 1
ATOM 764 N N . LEU A 1 95 ? -8.146 -0.912 9.628 1.00 96.06 95 LEU A N 1
ATOM 765 C CA . LEU A 1 95 ? -8.791 -0.181 8.533 1.00 96.06 95 LEU A CA 1
ATOM 766 C C . LEU A 1 95 ? -8.599 1.337 8.652 1.00 96.06 95 LEU A C 1
ATOM 768 O O . LEU A 1 95 ? -8.637 2.014 7.630 1.00 96.06 95 LEU A O 1
ATOM 772 N N . GLN A 1 96 ? -8.368 1.848 9.861 1.00 95.50 96 GLN A N 1
ATOM 773 C CA . GLN A 1 96 ? -8.048 3.249 10.142 1.00 95.50 96 GLN A CA 1
ATOM 774 C C . GLN A 1 96 ? -6.535 3.534 10.170 1.00 95.50 96 GLN A C 1
ATOM 776 O O . GLN A 1 96 ? -6.139 4.670 10.412 1.00 95.50 96 GLN A O 1
ATOM 781 N N . THR A 1 97 ? -5.682 2.544 9.880 1.00 97.44 97 THR A N 1
ATOM 782 C CA . THR A 1 97 ? -4.218 2.697 9.814 1.00 97.44 97 THR A CA 1
ATOM 783 C C . THR A 1 97 ? -3.723 2.634 8.357 1.00 97.44 97 THR A C 1
ATOM 785 O O . THR A 1 97 ? -3.167 1.615 7.934 1.00 97.44 97 THR A O 1
ATOM 788 N N . PRO A 1 98 ? -3.906 3.694 7.546 1.00 97.06 98 PRO A N 1
ATOM 789 C CA . PRO A 1 98 ? -3.580 3.676 6.117 1.00 97.06 98 PRO A CA 1
ATOM 790 C C . PRO A 1 98 ? -2.098 3.427 5.810 1.00 97.06 98 PRO A C 1
ATOM 792 O O . PRO A 1 98 ? -1.779 2.753 4.830 1.00 97.06 98 PRO A O 1
ATOM 795 N N . GLU A 1 99 ? -1.185 3.877 6.675 1.00 97.00 99 GLU A N 1
ATOM 796 C CA . GLU A 1 99 ? 0.254 3.609 6.536 1.00 97.00 99 GLU A CA 1
ATOM 797 C C . GLU A 1 99 ? 0.564 2.101 6.502 1.00 97.00 99 GLU A C 1
ATOM 799 O O . GLU A 1 99 ? 1.401 1.651 5.726 1.00 97.00 99 GLU A O 1
ATOM 804 N N . ALA A 1 100 ? -0.152 1.281 7.278 1.00 97.06 100 ALA A N 1
ATOM 805 C CA . ALA A 1 100 ? 0.054 -0.167 7.254 1.00 97.06 100 ALA A CA 1
ATOM 806 C C . ALA A 1 100 ? -0.349 -0.775 5.896 1.00 97.06 100 ALA A C 1
ATOM 808 O O . ALA A 1 100 ? 0.286 -1.712 5.412 1.00 97.06 100 ALA A O 1
ATOM 809 N N . TRP A 1 101 ? -1.380 -0.225 5.244 1.00 96.81 101 TRP A N 1
ATOM 810 C CA . TRP A 1 101 ? -1.812 -0.657 3.911 1.00 96.81 101 TRP A CA 1
ATOM 811 C C . TRP A 1 101 ? -0.854 -0.216 2.806 1.00 96.81 101 TRP A C 1
ATOM 813 O O . TRP A 1 101 ? -0.780 -0.891 1.778 1.00 96.81 101 TRP A O 1
ATOM 823 N N . SER A 1 102 ? -0.104 0.874 2.995 1.00 95.81 102 SER A N 1
ATOM 824 C CA . SER A 1 102 ? 0.862 1.341 1.996 1.00 95.81 102 SER A CA 1
ATOM 825 C C . SER A 1 102 ? 2.106 0.449 1.883 1.00 95.81 102 SER A C 1
ATOM 827 O O . SER A 1 102 ? 2.791 0.476 0.865 1.00 95.81 102 SER A O 1
ATOM 829 N N . MET A 1 103 ? 2.339 -0.409 2.882 1.00 95.50 103 MET A N 1
ATOM 830 C CA . MET A 1 103 ? 3.438 -1.386 2.934 1.00 95.50 103 MET A CA 1
ATOM 831 C C . MET A 1 103 ? 3.117 -2.716 2.241 1.00 95.50 103 MET A C 1
ATOM 833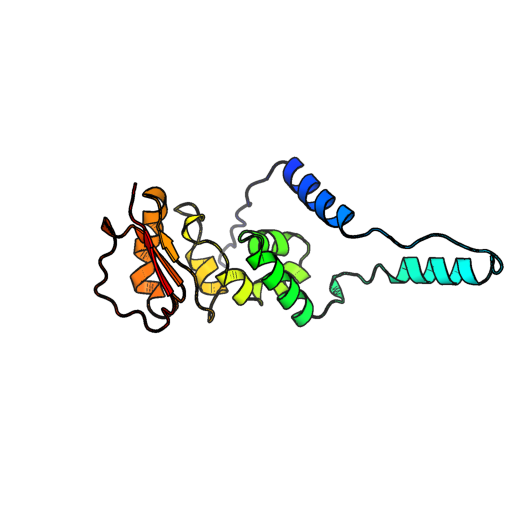 O O . MET A 1 103 ? 3.964 -3.611 2.152 1.00 95.50 103 MET A O 1
ATOM 837 N N . VAL A 1 104 ? 1.886 -2.882 1.755 1.00 94.25 104 VAL A N 1
ATOM 838 C CA . VAL A 1 104 ? 1.479 -4.081 1.022 1.00 94.25 104 VAL A CA 1
ATOM 839 C C . VAL A 1 104 ? 2.229 -4.148 -0.309 1.00 94.25 104 VAL A C 1
ATOM 841 O O . VAL A 1 104 ? 2.139 -3.248 -1.139 1.00 94.25 104 VAL A O 1
ATOM 844 N N . LYS A 1 105 ? 2.932 -5.260 -0.554 1.00 92.50 105 LYS A N 1
ATOM 845 C CA . LYS A 1 105 ? 3.682 -5.478 -1.799 1.00 92.50 105 LYS A CA 1
ATOM 846 C C . LYS A 1 105 ? 2.729 -5.765 -2.958 1.00 92.50 105 LYS A C 1
ATOM 848 O O . LYS A 1 105 ? 2.299 -6.905 -3.135 1.00 92.50 105 LYS A O 1
ATOM 853 N N . LEU A 1 106 ? 2.415 -4.734 -3.746 1.00 91.31 106 LEU A N 1
ATOM 854 C CA . LEU A 1 106 ? 1.431 -4.797 -4.835 1.00 91.31 106 LEU A CA 1
ATOM 855 C C . LEU A 1 106 ? 1.748 -5.890 -5.861 1.00 91.31 106 LEU A C 1
ATOM 857 O O . LEU A 1 106 ? 0.850 -6.615 -6.267 1.00 91.31 106 LEU A O 1
ATOM 861 N N . ASN A 1 107 ? 3.021 -6.083 -6.198 1.00 89.50 107 ASN A N 1
ATOM 862 C CA . ASN A 1 107 ? 3.460 -7.103 -7.152 1.00 89.50 107 ASN A CA 1
ATOM 863 C C . ASN A 1 107 ? 3.281 -8.549 -6.655 1.00 89.50 107 ASN A C 1
ATOM 865 O O . ASN A 1 107 ? 3.325 -9.503 -7.424 1.00 89.50 107 ASN A O 1
ATOM 869 N N . ARG A 1 108 ? 3.066 -8.733 -5.346 1.00 90.62 108 ARG A N 1
ATOM 870 C CA . ARG A 1 108 ? 2.755 -10.034 -4.738 1.00 90.62 108 ARG A CA 1
ATOM 871 C C . ARG A 1 108 ? 1.250 -10.302 -4.661 1.00 90.62 108 ARG A C 1
ATOM 873 O O . ARG A 1 108 ? 0.853 -11.386 -4.223 1.00 90.62 108 ARG A O 1
ATOM 880 N N . ILE A 1 109 ? 0.412 -9.341 -5.046 1.00 88.56 109 ILE A N 1
ATOM 881 C CA . ILE A 1 109 ? -1.038 -9.506 -5.106 1.00 88.56 109 ILE A CA 1
ATOM 882 C C . ILE A 1 109 ? -1.388 -10.190 -6.422 1.00 88.56 109 ILE A C 1
ATOM 884 O O . ILE A 1 109 ? -1.052 -9.709 -7.494 1.00 88.56 109 ILE A O 1
ATOM 888 N N . LYS A 1 110 ? -2.075 -11.332 -6.351 1.00 83.12 110 LYS A N 1
ATOM 889 C CA . LYS A 1 110 ? -2.481 -12.053 -7.562 1.00 83.12 110 LYS A CA 1
ATOM 890 C C . LYS A 1 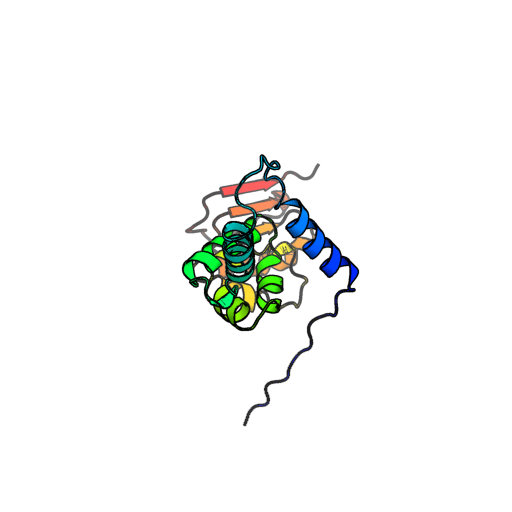110 ? -3.394 -11.176 -8.437 1.00 83.12 110 LYS A C 1
ATOM 892 O O . LYS A 1 110 ? -4.289 -10.527 -7.882 1.00 83.12 110 LYS A O 1
ATOM 897 N N . PRO A 1 111 ? -3.252 -11.229 -9.775 1.00 71.44 111 PRO A N 1
ATOM 898 C CA . PRO A 1 111 ? -4.209 -10.619 -10.691 1.00 71.44 111 PRO A CA 1
ATOM 899 C C . PRO A 1 111 ? -5.649 -11.032 -10.347 1.00 71.44 111 PRO A C 1
ATOM 901 O O . PRO A 1 111 ? -5.914 -12.198 -10.054 1.00 71.44 111 PRO A O 1
ATOM 904 N N . GLY A 1 112 ? -6.571 -10.068 -10.331 1.00 69.56 112 GLY A N 1
ATOM 905 C CA . GLY A 1 112 ? -7.983 -10.287 -9.984 1.00 69.56 112 GLY A CA 1
ATOM 906 C C . GLY A 1 112 ? -8.332 -10.148 -8.496 1.00 69.56 112 GLY A C 1
ATOM 907 O O . GLY A 1 112 ? -9.512 -10.068 -8.157 1.00 69.56 112 GLY A O 1
ATOM 908 N N . LEU A 1 113 ? -7.347 -10.054 -7.594 1.00 77.88 113 LEU A N 1
ATOM 909 C CA . LEU A 1 113 ? -7.601 -9.592 -6.226 1.00 77.88 113 LEU A CA 1
ATOM 910 C C . LEU A 1 113 ? -7.771 -8.062 -6.206 1.00 77.88 113 LEU A C 1
ATOM 912 O O . LEU A 1 113 ? -7.183 -7.371 -7.040 1.00 77.88 113 LEU A O 1
ATOM 916 N N . PRO A 1 114 ? -8.564 -7.504 -5.271 1.00 82.00 114 PRO A N 1
ATOM 917 C CA . PRO A 1 114 ? -8.941 -6.095 -5.305 1.00 82.00 114 PRO A CA 1
ATOM 918 C C . PRO A 1 114 ? -7.786 -5.190 -4.845 1.00 82.00 114 PRO A C 1
ATOM 920 O O . PRO A 1 114 ? -7.774 -4.697 -3.716 1.00 82.00 114 PRO A O 1
ATOM 923 N N . ILE A 1 115 ? -6.820 -4.953 -5.740 1.00 88.50 115 ILE A N 1
ATOM 924 C CA . ILE A 1 115 ? -5.731 -3.983 -5.556 1.00 88.50 115 ILE A CA 1
ATOM 925 C C . ILE A 1 115 ? -6.302 -2.591 -5.277 1.00 88.50 115 ILE A C 1
ATOM 927 O O . ILE A 1 115 ? -5.794 -1.892 -4.408 1.00 88.50 115 ILE A O 1
ATOM 931 N N . SER A 1 116 ? -7.412 -2.223 -5.922 1.00 88.19 116 SER A N 1
ATOM 932 C CA . SER A 1 116 ? -8.130 -0.972 -5.653 1.00 88.19 116 SER A CA 1
ATOM 933 C C . SER A 1 116 ? -8.454 -0.791 -4.169 1.00 88.19 116 SER A C 1
ATOM 935 O O . SER A 1 116 ? -8.190 0.271 -3.626 1.00 88.19 116 SER A O 1
ATOM 937 N N . THR A 1 117 ? -8.923 -1.834 -3.479 1.00 91.56 117 THR A N 1
ATOM 938 C CA . THR A 1 117 ? -9.209 -1.776 -2.037 1.00 91.56 117 THR A CA 1
ATOM 939 C C . THR A 1 117 ? -7.954 -1.494 -1.214 1.00 91.56 117 THR A C 1
ATOM 941 O O . THR A 1 117 ? -8.023 -0.754 -0.237 1.00 91.56 117 THR A O 1
ATOM 944 N N . ILE A 1 118 ? -6.812 -2.076 -1.587 1.00 92.50 118 ILE A N 1
ATOM 945 C CA . ILE A 1 118 ? -5.529 -1.817 -0.915 1.00 92.50 118 ILE A CA 1
ATOM 946 C C . ILE A 1 118 ? -5.130 -0.355 -1.131 1.00 92.50 118 ILE A C 1
ATOM 948 O O . ILE A 1 118 ? -4.784 0.326 -0.173 1.00 92.50 118 ILE A O 1
ATOM 952 N N . LEU A 1 119 ? -5.246 0.136 -2.368 1.00 91.88 119 LEU A N 1
ATOM 953 C CA . LEU A 1 119 ? -4.890 1.505 -2.740 1.00 91.88 119 LEU A CA 1
ATOM 954 C C . LEU A 1 119 ? -5.785 2.559 -2.086 1.00 91.88 119 LEU A C 1
ATOM 956 O O . LEU A 1 119 ? -5.275 3.595 -1.669 1.00 91.88 119 LEU A O 1
ATOM 960 N N . THR A 1 120 ? -7.089 2.291 -1.979 1.00 93.31 120 THR A N 1
ATOM 961 C CA . THR A 1 120 ? -8.041 3.145 -1.258 1.00 93.31 120 THR A CA 1
ATOM 962 C C . THR A 1 120 ? -7.712 3.178 0.228 1.00 93.31 120 THR A C 1
ATOM 964 O O . THR A 1 120 ? -7.721 4.239 0.836 1.00 93.31 120 THR A O 1
ATOM 967 N N . ARG A 1 121 ? -7.385 2.028 0.827 1.00 94.75 121 ARG A N 1
ATOM 968 C CA . ARG A 1 121 ? -7.034 1.967 2.251 1.00 94.75 121 ARG A CA 1
ATOM 969 C C . ARG A 1 121 ? -5.681 2.576 2.563 1.00 94.75 121 ARG A C 1
ATOM 971 O O . ARG A 1 121 ? -5.475 2.969 3.697 1.00 94.75 121 ARG A O 1
ATOM 978 N N . SER A 1 122 ? -4.768 2.630 1.600 1.00 95.25 122 SER A N 1
ATOM 979 C CA . SER A 1 122 ? -3.460 3.243 1.799 1.00 95.25 122 SER A CA 1
ATOM 980 C C . SER A 1 122 ? -3.460 4.754 1.595 1.00 95.25 122 SER A C 1
ATOM 982 O O . SER A 1 122 ? -2.426 5.375 1.813 1.00 95.25 122 SER A O 1
ATOM 984 N N . GLU A 1 123 ? -4.562 5.378 1.167 1.00 91.88 123 GLU A N 1
ATOM 985 C CA . GLU A 1 123 ? -4.619 6.840 1.066 1.00 91.88 123 GLU A CA 1
ATOM 986 C C . GLU A 1 123 ? -4.506 7.508 2.446 1.00 91.88 123 GLU A C 1
ATOM 988 O O . GLU A 1 123 ? -5.100 7.020 3.406 1.00 91.88 123 GLU A O 1
ATOM 993 N N . PRO A 1 124 ? -3.762 8.624 2.576 1.00 92.06 124 PRO A N 1
ATOM 994 C CA . PRO A 1 124 ? -3.033 9.360 1.531 1.00 92.06 124 PRO A CA 1
ATOM 995 C C . PRO A 1 124 ? -1.568 8.912 1.336 1.00 92.06 124 PRO A C 1
ATOM 997 O O . PRO A 1 124 ? -0.822 9.555 0.598 1.00 92.06 124 PRO A O 1
ATOM 1000 N N . TYR A 1 125 ? -1.128 7.840 1.995 1.00 94.19 125 TYR A N 1
ATOM 1001 C CA . TYR A 1 125 ? 0.280 7.453 2.066 1.00 94.19 125 TYR A CA 1
ATOM 1002 C C . TYR A 1 125 ? 0.839 7.016 0.704 1.00 94.19 125 TYR A C 1
ATOM 1004 O O . TYR A 1 125 ? 0.122 6.400 -0.106 1.00 94.19 125 TYR A O 1
ATOM 1012 N N . PRO A 1 126 ? 2.123 7.324 0.437 1.00 93.56 126 PRO A N 1
ATOM 1013 C CA . PRO A 1 126 ? 2.793 6.835 -0.748 1.00 93.56 126 PRO A CA 1
ATOM 1014 C C . PRO A 1 126 ? 3.012 5.323 -0.672 1.00 93.56 126 PRO A C 1
ATOM 1016 O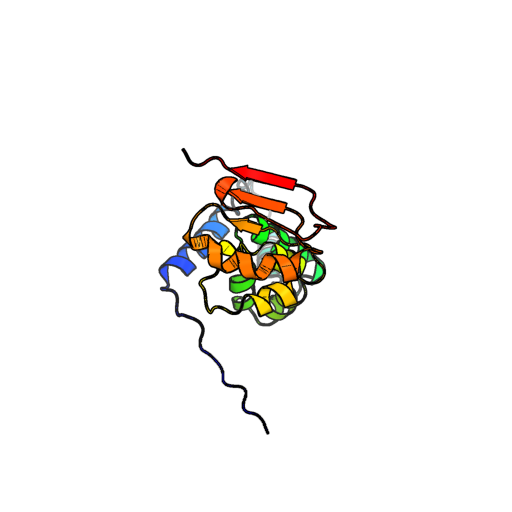 O . PRO A 1 126 ? 3.115 4.751 0.413 1.00 93.56 126 PRO A O 1
ATOM 1019 N N . VAL A 1 127 ? 3.094 4.692 -1.838 1.00 93.25 127 VAL A N 1
ATOM 1020 C CA . VAL A 1 127 ? 3.275 3.248 -2.005 1.00 93.25 127 VAL A CA 1
ATOM 1021 C C . VAL A 1 127 ? 4.564 2.945 -2.759 1.00 93.25 127 VAL A C 1
ATOM 1023 O O . VAL A 1 127 ? 5.063 3.769 -3.533 1.00 93.25 127 VAL A O 1
ATOM 1026 N N . ASP A 1 128 ? 5.055 1.728 -2.561 1.00 92.00 128 ASP A N 1
ATOM 1027 C CA . ASP A 1 128 ? 6.243 1.219 -3.232 1.00 92.00 128 ASP A CA 1
ATOM 1028 C C . ASP A 1 128 ? 5.849 0.306 -4.397 1.00 92.00 128 ASP A C 1
ATOM 1030 O O . ASP A 1 128 ? 4.926 -0.511 -4.297 1.00 92.00 128 ASP A O 1
ATOM 1034 N N . LEU A 1 129 ? 6.567 0.428 -5.513 1.00 90.94 129 LEU A N 1
ATOM 1035 C CA . LEU A 1 129 ? 6.343 -0.356 -6.724 1.00 90.94 129 LEU A CA 1
ATOM 1036 C C . LEU A 1 129 ? 7.591 -1.176 -7.067 1.00 90.94 129 LEU A C 1
ATOM 1038 O O . LEU A 1 129 ? 8.690 -0.645 -7.185 1.00 90.94 129 LEU A O 1
ATOM 1042 N N . VAL A 1 130 ? 7.428 -2.490 -7.216 1.00 90.81 130 VAL A N 1
ATOM 1043 C CA . VAL A 1 130 ? 8.524 -3.429 -7.495 1.00 90.81 130 VAL A CA 1
ATOM 1044 C C . VAL A 1 130 ? 8.129 -4.288 -8.691 1.00 90.81 130 VAL A C 1
ATOM 1046 O O . VAL A 1 130 ? 7.145 -5.014 -8.617 1.00 90.81 130 VAL A O 1
ATOM 1049 N N . ILE A 1 131 ? 8.880 -4.190 -9.784 1.00 89.56 131 ILE A N 1
ATOM 1050 C CA . ILE A 1 131 ? 8.620 -4.844 -11.071 1.00 89.56 131 ILE A CA 1
ATOM 1051 C C . ILE A 1 131 ? 9.926 -5.477 -11.553 1.00 89.56 131 ILE A C 1
ATOM 1053 O O . ILE A 1 131 ? 10.658 -4.929 -12.377 1.00 89.56 131 ILE A O 1
ATOM 1057 N N . ILE A 1 132 ? 10.261 -6.620 -10.965 1.00 87.62 132 ILE A N 1
ATOM 1058 C CA . ILE A 1 132 ? 11.580 -7.253 -11.108 1.00 87.62 132 ILE A CA 1
ATOM 1059 C C . ILE A 1 132 ? 11.503 -8.617 -11.798 1.00 87.62 132 ILE A C 1
ATOM 1061 O O . ILE A 1 132 ? 12.521 -9.276 -11.981 1.00 87.62 132 ILE A O 1
ATOM 1065 N N . ASN A 1 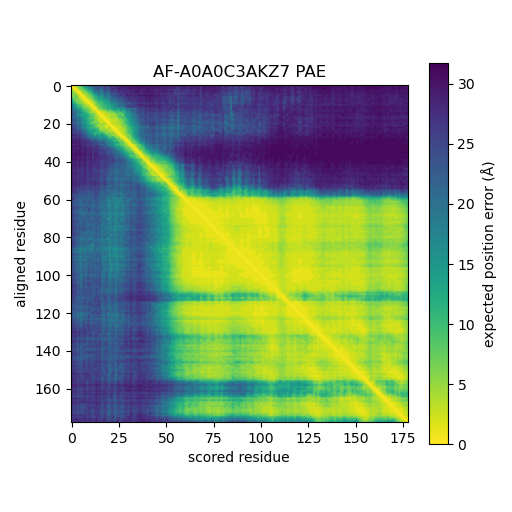133 ? 10.298 -9.058 -12.163 1.00 84.56 133 ASN A N 1
ATOM 1066 C CA . ASN A 1 133 ? 10.028 -10.289 -12.893 1.00 84.56 133 ASN A CA 1
ATOM 1067 C C . ASN A 1 133 ? 8.850 -10.068 -13.865 1.00 84.56 133 ASN A C 1
ATOM 1069 O O . ASN A 1 133 ? 8.012 -9.198 -13.636 1.00 84.56 133 ASN A O 1
ATOM 1073 N N . TYR A 1 134 ? 8.743 -10.871 -14.925 1.00 80.44 134 TYR A N 1
ATOM 1074 C CA . TYR A 1 134 ? 7.639 -10.814 -15.888 1.00 80.44 134 TYR A CA 1
ATOM 1075 C C . TYR A 1 134 ? 6.263 -11.019 -15.240 1.00 80.44 134 TYR A C 1
ATOM 1077 O O . TYR A 1 134 ? 5.268 -10.446 -15.679 1.00 80.44 134 TYR A O 1
ATOM 1085 N N . TYR A 1 135 ? 6.195 -11.782 -14.146 1.00 82.44 135 TYR A N 1
ATOM 1086 C CA . TYR A 1 135 ? 4.956 -11.951 -13.386 1.00 82.44 135 TYR A CA 1
ATOM 1087 C C . TYR A 1 135 ? 4.466 -10.659 -12.720 1.00 82.44 135 TYR A C 1
ATOM 1089 O O . TYR A 1 135 ? 3.275 -10.548 -12.431 1.00 82.44 135 TYR A O 1
ATOM 1097 N N . ASP A 1 136 ? 5.346 -9.680 -12.494 1.00 85.75 136 ASP A N 1
ATOM 1098 C CA . ASP A 1 136 ? 4.998 -8.405 -11.864 1.00 85.75 136 ASP A CA 1
ATOM 1099 C C . ASP A 1 136 ? 4.320 -7.437 -12.853 1.00 85.75 136 ASP A C 1
ATOM 1101 O O . ASP A 1 136 ? 3.808 -6.402 -12.446 1.00 85.75 136 ASP A O 1
ATOM 1105 N N . TYR A 1 137 ? 4.261 -7.743 -14.154 1.00 84.06 137 TYR A N 1
ATOM 1106 C CA . TYR A 1 137 ? 3.801 -6.777 -15.166 1.00 84.06 137 TYR A CA 1
ATOM 1107 C C . TYR A 1 137 ? 2.343 -6.336 -14.994 1.00 84.06 137 TYR A C 1
ATOM 1109 O O . TYR A 1 137 ? 1.973 -5.255 -15.439 1.00 84.06 137 TYR A O 1
ATOM 1117 N N . HIS A 1 138 ? 1.535 -7.099 -14.258 1.00 84.25 138 HIS A N 1
ATOM 1118 C CA . HIS A 1 138 ? 0.172 -6.709 -13.892 1.00 84.25 138 HIS A CA 1
ATOM 1119 C C . HIS A 1 138 ? 0.097 -5.418 -13.051 1.00 84.25 138 HIS A C 1
ATOM 1121 O O . HIS A 1 138 ? -0.974 -4.821 -12.960 1.00 84.25 138 HIS A O 1
ATOM 1127 N N . VAL A 1 139 ? 1.196 -4.976 -12.420 1.00 86.00 139 VAL A N 1
ATOM 1128 C CA . VAL A 1 139 ? 1.233 -3.689 -11.704 1.00 86.00 139 VAL A CA 1
ATOM 1129 C C . VAL A 1 139 ? 1.673 -2.507 -12.574 1.00 86.00 139 VAL A C 1
ATOM 1131 O O . VAL A 1 139 ? 1.576 -1.369 -12.114 1.00 86.00 139 VAL A O 1
ATOM 1134 N N . LEU A 1 140 ? 2.095 -2.728 -13.827 1.00 84.12 140 LEU A N 1
ATOM 1135 C CA . LEU A 1 140 ? 2.436 -1.642 -14.761 1.00 84.12 140 LEU A CA 1
ATOM 1136 C C . LEU A 1 140 ? 1.225 -0.740 -15.031 1.00 84.12 140 LEU A C 1
ATOM 1138 O O . LEU A 1 140 ? 1.346 0.483 -14.997 1.00 84.12 140 LEU A O 1
ATOM 1142 N N . ASP A 1 141 ? 0.036 -1.332 -15.156 1.00 82.75 141 ASP A N 1
ATOM 1143 C CA . ASP A 1 141 ? -1.232 -0.618 -15.366 1.00 82.75 141 ASP A CA 1
ATOM 1144 C C . ASP A 1 141 ? -1.611 0.322 -14.204 1.00 82.75 141 ASP A C 1
ATOM 1146 O O . ASP A 1 141 ? -2.532 1.142 -14.310 1.00 82.75 141 ASP A O 1
ATOM 1150 N N . LEU A 1 142 ? -0.933 0.199 -13.058 1.00 84.19 142 LEU A N 1
ATOM 1151 C CA . LEU A 1 142 ? -1.139 1.054 -11.892 1.00 84.19 142 LEU A CA 1
ATOM 1152 C C . LEU A 1 142 ? -0.251 2.299 -11.917 1.00 84.19 142 LEU A C 1
ATOM 1154 O O . LEU A 1 142 ? -0.587 3.271 -11.243 1.00 84.19 142 LEU A O 1
ATOM 1158 N N . ILE A 1 143 ? 0.844 2.300 -12.685 1.00 86.31 143 ILE A N 1
ATOM 1159 C CA . ILE A 1 143 ? 1.813 3.404 -12.721 1.00 86.31 143 ILE A CA 1
ATOM 1160 C C . ILE A 1 143 ? 1.136 4.743 -13.044 1.00 86.31 143 ILE A C 1
ATOM 1162 O O . ILE A 1 143 ? 1.315 5.677 -12.259 1.00 86.31 143 ILE A O 1
ATOM 1166 N N . PRO A 1 144 ? 0.297 4.869 -14.095 1.00 85.25 144 PRO A N 1
ATOM 1167 C CA . PRO A 1 144 ? -0.351 6.146 -14.398 1.00 85.25 144 PRO A CA 1
ATOM 1168 C C . PRO A 1 144 ? -1.289 6.615 -13.279 1.00 85.25 144 PRO A C 1
ATOM 1170 O O . PRO A 1 144 ? -1.409 7.809 -13.025 1.00 85.25 144 PRO A O 1
ATOM 1173 N N . LYS A 1 145 ? -1.930 5.673 -12.574 1.00 84.81 145 LYS A N 1
ATOM 1174 C CA . LYS A 1 145 ? -2.875 5.953 -11.478 1.00 84.81 145 LYS A CA 1
ATOM 1175 C C . LYS A 1 145 ? -2.166 6.359 -10.188 1.00 84.81 145 LYS A C 1
ATOM 1177 O O . LYS A 1 145 ? -2.740 7.066 -9.365 1.00 84.81 145 LYS A O 1
ATOM 1182 N N . LEU A 1 146 ? -0.942 5.876 -9.996 1.00 86.62 146 LEU A N 1
ATOM 1183 C CA . LEU A 1 146 ? -0.163 6.049 -8.775 1.00 86.62 146 LEU A CA 1
ATOM 1184 C C . LEU A 1 146 ? 1.015 7.010 -8.942 1.00 86.62 146 LEU A C 1
ATOM 1186 O O . LEU A 1 146 ? 1.729 7.232 -7.973 1.00 86.62 146 LEU A O 1
ATOM 1190 N N . ASN A 1 147 ? 1.220 7.620 -10.111 1.00 83.75 147 ASN A N 1
ATOM 1191 C CA . ASN A 1 147 ? 2.361 8.498 -10.411 1.00 83.75 147 ASN A CA 1
ATOM 1192 C C . ASN A 1 147 ? 2.644 9.572 -9.336 1.00 83.75 147 ASN A C 1
ATOM 1194 O O . ASN A 1 147 ? 3.801 9.896 -9.069 1.00 83.75 147 ASN A O 1
ATOM 1198 N N . ARG A 1 148 ? 1.605 10.082 -8.665 1.00 89.00 148 ARG A N 1
ATOM 1199 C CA . ARG A 1 148 ? 1.720 11.074 -7.584 1.00 89.00 148 ARG A CA 1
ATOM 1200 C C . ARG A 1 148 ? 1.966 10.486 -6.201 1.00 89.00 148 ARG A C 1
ATOM 1202 O O . ARG A 1 148 ? 2.243 11.245 -5.287 1.00 89.00 148 ARG A O 1
ATOM 1209 N N . ARG A 1 149 ? 1.826 9.174 -6.033 1.00 91.19 149 ARG A N 1
ATOM 1210 C CA . ARG A 1 149 ? 1.921 8.443 -4.761 1.00 91.19 149 ARG A CA 1
ATOM 1211 C C . ARG A 1 149 ? 3.066 7.432 -4.741 1.00 91.19 149 ARG A C 1
ATOM 1213 O O . ARG A 1 149 ? 3.284 6.804 -3.716 1.00 91.19 149 ARG A O 1
ATOM 1220 N N . ILE A 1 150 ? 3.787 7.234 -5.841 1.00 91.38 150 ILE A N 1
ATOM 1221 C CA . ILE A 1 150 ? 4.936 6.326 -5.856 1.00 91.38 150 ILE A CA 1
ATOM 1222 C C . ILE A 1 150 ? 6.132 7.040 -5.237 1.00 91.38 150 ILE A C 1
ATOM 1224 O O . ILE A 1 150 ? 6.586 8.049 -5.775 1.00 91.38 150 ILE A O 1
ATOM 1228 N N . LYS A 1 151 ? 6.640 6.500 -4.126 1.00 91.50 151 LYS A N 1
ATOM 1229 C CA . LYS A 1 151 ? 7.848 7.007 -3.454 1.00 91.50 151 LYS A CA 1
ATOM 1230 C C . LYS A 1 151 ? 9.089 6.203 -3.813 1.00 91.50 151 LYS A C 1
ATOM 1232 O O . LYS A 1 151 ? 10.147 6.778 -4.070 1.00 91.50 151 LYS A O 1
ATOM 1237 N N . TYR A 1 152 ? 8.953 4.885 -3.852 1.00 91.56 152 TYR A N 1
ATOM 1238 C CA . TYR A 1 152 ? 10.009 3.966 -4.246 1.00 91.56 152 TYR A CA 1
ATOM 1239 C C . TYR A 1 152 ? 9.562 3.159 -5.460 1.00 91.56 152 TYR A C 1
ATOM 1241 O O . TYR A 1 152 ? 8.449 2.627 -5.491 1.00 91.56 152 TYR A O 1
ATOM 1249 N N . MET A 1 153 ? 10.447 3.034 -6.445 1.00 91.06 153 MET A N 1
ATOM 1250 C CA . MET A 1 153 ? 10.234 2.191 -7.610 1.00 91.06 153 MET A CA 1
ATOM 1251 C C . MET A 1 153 ? 11.477 1.349 -7.903 1.00 91.06 153 MET A C 1
ATOM 1253 O O . MET A 1 153 ? 12.586 1.871 -7.960 1.00 91.06 153 MET A O 1
ATOM 1257 N N . SER A 1 154 ? 11.289 0.052 -8.131 1.00 91.62 154 SER A N 1
ATOM 1258 C CA . SER A 1 154 ? 12.325 -0.860 -8.615 1.00 91.62 154 SER A CA 1
ATOM 1259 C C . SER A 1 154 ? 11.831 -1.572 -9.865 1.00 91.62 154 SER A C 1
ATOM 1261 O O . SER A 1 154 ? 10.767 -2.185 -9.827 1.00 91.62 154 SER A O 1
ATOM 1263 N N . VAL A 1 155 ? 12.555 -1.453 -10.977 1.00 89.38 155 VAL A N 1
ATOM 1264 C CA . VAL A 1 155 ? 12.128 -1.924 -12.306 1.00 89.38 155 VAL A CA 1
ATOM 1265 C C . VAL A 1 155 ? 13.300 -2.526 -13.079 1.00 89.38 155 VAL A C 1
ATOM 1267 O O . VAL A 1 155 ? 14.440 -2.080 -12.943 1.00 89.38 155 VAL A O 1
ATOM 1270 N N . ILE A 1 156 ? 13.039 -3.520 -13.931 1.00 86.06 156 ILE A N 1
ATOM 1271 C CA . ILE A 1 156 ? 14.034 -3.984 -14.910 1.00 86.06 156 ILE A CA 1
ATOM 1272 C C . ILE A 1 156 ? 14.259 -2.883 -15.958 1.00 86.06 156 ILE A C 1
ATOM 1274 O O . ILE A 1 156 ? 13.303 -2.379 -16.550 1.00 86.06 156 ILE A O 1
ATOM 1278 N N . TYR A 1 157 ? 15.522 -2.518 -16.219 1.00 78.00 157 TYR A N 1
ATOM 1279 C CA . TYR A 1 157 ? 15.842 -1.356 -17.066 1.00 78.00 157 TYR A CA 1
ATOM 1280 C C . TYR A 1 157 ? 15.319 -1.486 -18.507 1.00 78.00 157 TYR A C 1
ATOM 1282 O O . TYR A 1 157 ? 14.971 -0.487 -19.123 1.00 78.00 157 TYR A O 1
ATOM 1290 N N . GLN A 1 158 ? 15.240 -2.710 -19.043 1.00 73.06 158 GLN A N 1
ATOM 1291 C CA . GLN A 1 158 ? 14.791 -2.965 -20.419 1.00 73.06 158 GLN A CA 1
ATOM 1292 C C . GLN A 1 158 ? 13.295 -2.703 -20.614 1.00 73.06 158 GLN A C 1
ATOM 1294 O O . GLN A 1 158 ? 12.848 -2.480 -21.733 1.00 73.06 158 GLN A O 1
ATOM 1299 N N . THR A 1 159 ? 12.520 -2.747 -19.531 1.00 66.44 159 THR A N 1
ATOM 1300 C CA . THR A 1 159 ? 11.053 -2.688 -19.574 1.00 66.44 159 THR A CA 1
ATOM 1301 C C . THR A 1 159 ? 10.507 -1.338 -19.132 1.00 66.44 159 THR A C 1
ATOM 1303 O O . THR A 1 159 ? 9.298 -1.131 -19.154 1.00 66.44 159 THR A O 1
ATOM 1306 N N . PHE A 1 160 ? 11.374 -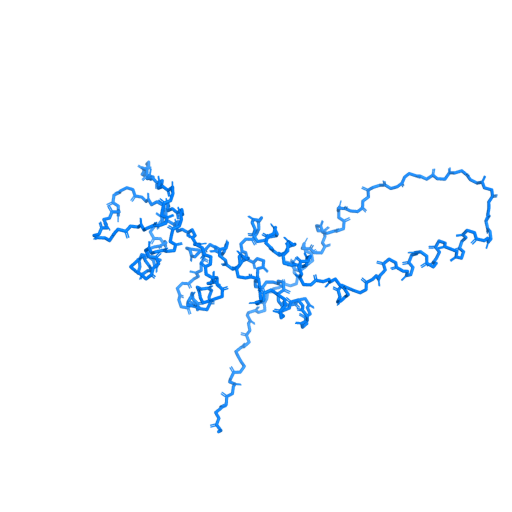0.428 -18.686 1.00 71.44 160 PHE A N 1
ATOM 1307 C CA . PHE A 1 160 ? 10.944 0.844 -18.129 1.00 71.44 160 PHE A CA 1
ATOM 1308 C C . PHE A 1 160 ? 10.928 1.943 -19.194 1.00 71.44 160 PHE A C 1
ATOM 1310 O O . PHE A 1 160 ? 11.966 2.484 -19.567 1.00 71.44 160 PHE A O 1
ATOM 1317 N N . GLN A 1 161 ? 9.725 2.291 -19.644 1.00 71.75 161 GLN A N 1
ATOM 1318 C CA . GLN A 1 161 ? 9.427 3.524 -20.371 1.00 71.75 161 GLN A CA 1
ATOM 1319 C C . GLN A 1 161 ? 8.296 4.240 -19.629 1.00 71.75 161 GLN A C 1
ATOM 1321 O O . GLN A 1 161 ? 7.318 3.610 -19.230 1.00 71.75 161 GLN A O 1
ATOM 1326 N N . THR A 1 162 ? 8.447 5.541 -19.388 1.00 70.56 162 THR A N 1
ATOM 1327 C CA . THR A 1 162 ? 7.437 6.345 -18.693 1.00 70.56 162 THR A CA 1
ATOM 1328 C C . THR A 1 162 ? 7.369 7.732 -19.305 1.00 70.56 162 THR A C 1
ATOM 1330 O O . THR A 1 162 ? 8.348 8.474 -19.295 1.00 70.56 162 THR A O 1
ATOM 1333 N N . ASP A 1 163 ? 6.183 8.097 -19.779 1.00 72.19 163 ASP A N 1
ATOM 1334 C CA . ASP A 1 163 ? 5.886 9.446 -20.269 1.00 72.19 163 ASP A CA 1
ATOM 1335 C C . ASP A 1 163 ? 5.335 10.348 -19.151 1.00 72.19 163 ASP A C 1
ATOM 1337 O O . ASP A 1 163 ? 4.992 11.511 -19.365 1.00 72.19 163 ASP A O 1
ATOM 1341 N N . HIS A 1 164 ? 5.211 9.810 -17.932 1.00 70.75 164 HIS A N 1
ATOM 1342 C CA . HIS A 1 164 ? 4.585 10.488 -16.805 1.00 70.75 164 HIS A CA 1
ATOM 1343 C C . HIS A 1 164 ? 5.617 10.943 -15.767 1.00 70.75 164 HIS A C 1
ATOM 1345 O O . HIS A 1 164 ? 6.449 10.136 -15.339 1.00 70.75 164 HIS A O 1
ATOM 1351 N N . PRO A 1 165 ? 5.542 12.203 -15.295 1.00 78.75 165 PRO A N 1
ATOM 1352 C CA . PRO A 1 165 ? 6.379 12.669 -14.201 1.00 78.75 165 PRO A CA 1
ATOM 1353 C C . PRO A 1 165 ? 5.929 12.037 -12.879 1.00 78.75 165 PRO A C 1
ATOM 1355 O O . PRO A 1 165 ? 4.737 12.009 -12.557 1.00 78.75 165 PRO A O 1
ATOM 1358 N N . PHE A 1 166 ? 6.889 11.571 -12.082 1.00 86.06 166 PHE A N 1
ATOM 1359 C CA . PHE A 1 166 ? 6.635 11.112 -10.720 1.00 86.06 166 PHE A CA 1
ATOM 1360 C C . PHE A 1 166 ? 6.886 12.247 -9.736 1.00 86.06 166 PHE A C 1
ATOM 1362 O O . PHE A 1 166 ? 8.016 12.702 -9.583 1.00 86.06 166 PHE A O 1
ATOM 1369 N N . THR A 1 167 ? 5.844 12.708 -9.046 1.00 85.38 167 THR A N 1
ATOM 1370 C CA . THR A 1 167 ? 5.964 13.887 -8.170 1.00 85.38 167 THR A CA 1
ATOM 1371 C C . THR A 1 167 ? 6.488 13.565 -6.773 1.00 85.38 167 THR A C 1
ATOM 1373 O O . THR A 1 167 ? 6.894 14.476 -6.062 1.00 85.38 167 THR A O 1
ATOM 1376 N N . GLN A 1 168 ? 6.437 12.298 -6.351 1.00 87.50 168 GLN A N 1
ATOM 1377 C CA . GLN A 1 168 ? 6.860 11.856 -5.013 1.00 87.50 168 GLN A CA 1
ATOM 1378 C C . GLN A 1 168 ? 7.993 10.820 -5.038 1.00 87.50 168 GLN A C 1
ATOM 1380 O O . GLN A 1 168 ? 8.395 10.339 -3.981 1.00 87.50 168 GLN A O 1
ATOM 1385 N N . LEU A 1 169 ? 8.518 10.476 -6.218 1.00 90.69 169 LEU A N 1
ATOM 1386 C CA . LEU A 1 169 ? 9.540 9.443 -6.355 1.00 90.69 169 LEU A CA 1
ATOM 1387 C C . LEU A 1 169 ? 10.865 9.939 -5.775 1.00 90.69 169 LEU A C 1
ATOM 1389 O O . LEU A 1 169 ? 11.498 10.836 -6.323 1.00 90.69 169 LEU A O 1
ATOM 1393 N N . THR A 1 170 ? 11.293 9.330 -4.674 1.00 91.25 170 THR A N 1
ATOM 1394 C CA . THR A 1 170 ? 12.579 9.623 -4.030 1.00 91.25 170 THR A CA 1
ATOM 1395 C C . THR A 1 170 ? 13.651 8.613 -4.406 1.00 91.25 170 THR A C 1
ATOM 1397 O O . THR A 1 170 ? 14.839 8.880 -4.252 1.00 91.25 170 THR A O 1
ATOM 1400 N N . THR A 1 171 ? 13.253 7.418 -4.844 1.00 92.06 171 THR A N 1
ATOM 1401 C CA . THR A 1 171 ? 14.188 6.323 -5.105 1.00 92.06 171 THR A CA 1
ATOM 1402 C C . THR A 1 171 ? 13.735 5.510 -6.306 1.00 92.06 171 THR A C 1
ATOM 1404 O O . THR A 1 171 ? 12.662 4.910 -6.282 1.00 92.06 171 THR A O 1
ATOM 1407 N N . LEU A 1 172 ? 14.583 5.469 -7.332 1.00 91.12 172 LEU A N 1
ATOM 1408 C CA . LEU A 1 172 ? 14.432 4.619 -8.507 1.00 91.12 172 LEU A CA 1
ATOM 1409 C C . LEU A 1 172 ? 15.599 3.635 -8.563 1.00 91.12 172 LEU A C 1
ATOM 1411 O O . LEU A 1 172 ? 16.758 4.045 -8.585 1.00 91.12 172 LEU A O 1
ATOM 1415 N N . VAL A 1 173 ? 15.291 2.344 -8.603 1.00 91.44 173 VAL A N 1
ATOM 1416 C CA . VAL A 1 173 ? 16.272 1.269 -8.762 1.00 91.44 173 VAL A CA 1
ATOM 1417 C C . VAL A 1 173 ? 16.058 0.612 -10.118 1.00 91.44 173 VAL A C 1
ATOM 1419 O O . VAL A 1 173 ? 14.988 0.072 -10.393 1.00 91.44 173 VAL A O 1
ATOM 1422 N N . LEU A 1 174 ? 17.086 0.648 -10.964 1.00 89.81 174 LEU A N 1
ATOM 1423 C CA . LEU A 1 174 ? 17.088 -0.025 -12.259 1.00 89.81 174 LEU A CA 1
ATOM 1424 C C . LEU A 1 174 ? 17.877 -1.328 -12.145 1.00 89.81 174 LEU A C 1
ATOM 1426 O O . LEU A 1 174 ? 19.074 -1.313 -11.862 1.00 89.81 174 LEU A O 1
ATOM 1430 N N . ILE A 1 175 ? 17.207 -2.457 -12.362 1.00 88.06 175 ILE A N 1
ATOM 1431 C CA . ILE A 1 175 ? 17.824 -3.783 -12.294 1.00 88.06 175 ILE A CA 1
ATOM 1432 C C . ILE A 1 175 ? 18.268 -4.214 -13.691 1.00 88.06 175 ILE A C 1
ATOM 1434 O O . ILE A 1 175 ? 17.490 -4.171 -14.649 1.00 88.06 175 ILE A O 1
ATOM 1438 N N . ARG A 1 176 ? 19.524 -4.656 -13.799 1.00 81.81 176 ARG A N 1
ATOM 1439 C CA . ARG A 1 176 ? 20.067 -5.316 -14.989 1.00 81.81 176 ARG A CA 1
ATOM 1440 C C . ARG A 1 176 ? 19.802 -6.825 -14.886 1.00 81.81 176 ARG A C 1
ATOM 1442 O O . ARG A 1 176 ? 20.265 -7.415 -13.913 1.00 81.81 176 ARG A O 1
ATOM 1449 N N . PRO A 1 177 ? 19.065 -7.447 -15.826 1.00 73.69 177 PRO A N 1
ATOM 1450 C CA . PRO A 1 177 ? 18.964 -8.899 -15.873 1.00 73.69 177 PRO A CA 1
ATOM 1451 C C . PRO A 1 177 ? 20.354 -9.473 -16.182 1.00 73.69 177 PRO A C 1
ATOM 1453 O O . PRO A 1 177 ? 21.064 -8.933 -17.036 1.00 73.69 177 PRO A O 1
ATOM 1456 N N . GLY A 1 178 ? 20.751 -10.488 -15.414 1.00 69.25 178 GLY A N 1
ATOM 1457 C CA . GLY A 1 178 ? 21.984 -11.256 -15.606 1.00 69.25 178 GLY A CA 1
ATOM 1458 C C . GLY A 1 178 ? 21.758 -12.494 -16.455 1.00 69.25 178 GLY A C 1
ATOM 1459 O O . GLY A 1 178 ? 20.582 -12.908 -16.578 1.00 69.25 178 GLY A O 1
#

pLDDT: mean 74.58, std 22.02, range [29.36, 97.62]

Secondary structure (DSSP, 8-state):
------PPPP---THHHHHHHHHHHTT---PPP---S-TTTHHHHHHHHHHHS---GGGS-HHHHHHHHHHHHHH-TTHHHHHTTT-HHHHHHHHT-HHHHHTS-GGGSPTTS-HHHHHHHTTTS-EEEEE-SGGGGGGGGGHHHHTTTEEEEEEEGGG----S--SS--EEEEEPP-

Foldseek 3Di:
DDDDDDDDDDDDDCPVVVVVVVVVVVVDDDDDDDDDDDPPPVVVVVVVVVVVVPPPPLPDDLVVLLVVLLVVCQVPVCSLVVQLVPDVSSVVSSLVNLNSLQSRALLPDQPPPPVVSSVVSNPPAAHEEEADDPSSCVCVVCCVVRLARYQYYEHAQVPDDDPDHRNRHPYYHHDHDD

InterPro domains:
  IPR036047 F-box-like domain superfamily [SSF81383] (56-108)

Sequence (178 aa):
MTTNRRVPGPILKGEVANEISGQFKQMIIEEPALVSAGQSLDELELEESRRTWTIPVHHLPIEILSIIFVHIARINWKSPFVLGRVCRYWRESVLQTPEAWSMVKLNRIKPGLPISTILTRSEPYPVDLVIINYYDYHVLDLIPKLNRRIKYMSVIYQTFQTDHPFTQLTTLVLIRPG

Organism: NCBI:txid933852